Protein AF-A0A2A4ITJ9-F1 (afdb_monomer)

Sequence (180 aa):
TRSERLEHLHQMKSEAERQAVMEKIYEEVEKEFADQESQDSEGYSELTNKRPCLDSGSQIAKLMKTSKDPVEFRAGLTSSQSRLLEAHNCKKREDLLQNIQQKIRDKIEKTGVGGSRNVVTLLKIRVAGVQEKNGVEVAKGMMSIWKPADAVLDIIKEGAWIDVLNVVPTAIRYSEIQIS

Mean predicted aligned error: 10.67 Å

Secondary structure (DSSP, 8-state):
---HHHHHHHHHHHHHHHHHHHHHHHHHHHHHHHHHHHHTTT------SSPPP-SSHHHHHHHHHH-S-HHHHHHT--HHHHHHHHHHHHHHHHHHHHHHHHHHHHHHHHHTTTPPP----EEEEEEEEEEESSSEEEEEEEEEEES--HHHHHH--TT------S--EEEEETTEEEE-

Radius of gyration: 34.7 Å; Cα contacts (8 Å, |Δi|>4): 127; chains: 1; bounding box: 59×33×102 Å

pLDDT: mean 86.95, std 11.93, range [44.16, 96.06]

Foldseek 3Di:
DDDPVRVVVVVVVLVVVLVVLLVVLLVVLVVVVVVVVVVVLVDDDDDPPDDQDLPALVSLVVVLSVDPDSPVSLVPDDPVSVVRVVVVVVVVVVVVVVVSVVSSVVSCVVVVSPDDDDDWDKDKDKDWDWDDDVDTDIAIAIEIDIRDDPVNVVQDDPPDDDDDPPWDFDDQDPNHTYID

Nearest PDB structures (foldseek):
  1miu-assembly1_A  TM=4.895E-01  e=3.501E-05  Mus musculus

Structure (mmCIF, N/CA/C/O backbone):
data_AF-A0A2A4ITJ9-F1
#
_entry.id   AF-A0A2A4ITJ9-F1
#
loop_
_atom_site.group_PDB
_atom_site.id
_atom_site.type_symbol
_atom_site.label_atom_id
_atom_site.label_alt_id
_atom_site.label_comp_id
_atom_site.label_asym_id
_atom_site.label_entity_id
_atom_site.label_seq_id
_atom_site.pdbx_PDB_ins_code
_atom_site.Cartn_x
_atom_site.Cartn_y
_atom_site.Cartn_z
_atom_site.occupancy
_atom_site.B_iso_or_equiv
_atom_site.auth_seq_id
_atom_site.auth_comp_id
_atom_site.auth_asym_id
_atom_site.auth_atom_id
_atom_site.pdbx_PDB_model_num
ATOM 1 N N . THR A 1 1 ? -14.829 5.828 12.859 1.00 82.56 1 THR A N 1
ATOM 2 C CA . THR A 1 1 ? -14.701 4.356 12.954 1.00 82.56 1 THR A CA 1
ATOM 3 C C . THR A 1 1 ? -15.616 3.747 11.920 1.00 82.56 1 THR A C 1
ATOM 5 O O . THR A 1 1 ? -16.699 4.287 11.731 1.00 82.56 1 THR A O 1
ATOM 8 N N . ARG A 1 2 ? -15.186 2.700 11.214 1.00 92.12 2 ARG A N 1
ATOM 9 C CA . ARG A 1 2 ? -16.008 2.005 10.211 1.00 92.12 2 ARG A CA 1
ATOM 10 C C . ARG A 1 2 ? -16.337 0.607 10.725 1.00 92.12 2 ARG A C 1
ATOM 12 O O . ARG A 1 2 ? -15.547 0.053 11.484 1.00 92.12 2 ARG A O 1
ATOM 19 N N . SER A 1 3 ? -17.497 0.075 10.348 1.00 94.25 3 SER A N 1
ATOM 20 C CA . SER A 1 3 ? -17.780 -1.349 10.540 1.00 94.25 3 SER A CA 1
ATOM 21 C C . SER A 1 3 ? -16.909 -2.182 9.602 1.00 94.25 3 SER A C 1
ATOM 23 O O . SER A 1 3 ? -16.412 -1.663 8.604 1.00 94.25 3 SER A O 1
ATOM 25 N N . GLU A 1 4 ? -16.770 -3.473 9.890 1.00 91.38 4 GLU A N 1
ATOM 26 C CA . GLU A 1 4 ? -16.024 -4.416 9.051 1.00 91.38 4 GLU A CA 1
ATOM 27 C C . GLU A 1 4 ? -16.507 -4.393 7.596 1.00 91.38 4 GLU A C 1
ATOM 29 O O . GLU A 1 4 ? -15.726 -4.141 6.682 1.00 91.38 4 GLU A O 1
ATOM 34 N N . ARG A 1 5 ? -17.822 -4.537 7.380 1.00 94.81 5 ARG A N 1
ATOM 35 C CA . ARG A 1 5 ? -18.422 -4.487 6.038 1.00 94.81 5 ARG A CA 1
ATOM 36 C C . ARG A 1 5 ? -18.099 -3.185 5.306 1.00 94.81 5 ARG A C 1
ATOM 38 O O . ARG A 1 5 ? -17.809 -3.201 4.113 1.00 94.81 5 ARG A O 1
ATOM 45 N N . LEU A 1 6 ? -18.182 -2.052 6.003 1.00 95.06 6 LEU A N 1
ATOM 46 C CA . LEU A 1 6 ? -17.915 -0.751 5.399 1.00 95.06 6 LEU A CA 1
ATOM 47 C C . LEU A 1 6 ? -16.422 -0.579 5.096 1.00 95.06 6 LEU A C 1
ATOM 49 O O . LEU A 1 6 ? -16.072 -0.031 4.055 1.00 95.06 6 LEU A O 1
ATOM 53 N N . GLU A 1 7 ? -15.544 -1.063 5.972 1.00 94.44 7 GLU A N 1
ATOM 54 C CA . GLU A 1 7 ? -14.102 -1.056 5.740 1.00 94.44 7 GLU A CA 1
ATOM 55 C C . GLU A 1 7 ? -13.725 -1.935 4.543 1.00 94.44 7 GLU A C 1
ATOM 57 O O . GLU A 1 7 ? -12.947 -1.491 3.706 1.00 94.44 7 GLU A O 1
ATOM 62 N N . HIS A 1 8 ? -14.357 -3.099 4.379 1.00 93.81 8 HIS A N 1
ATOM 63 C CA . HIS A 1 8 ? -14.175 -3.950 3.202 1.00 93.81 8 HIS A CA 1
ATOM 64 C C . HIS A 1 8 ? -14.549 -3.234 1.896 1.00 93.81 8 HIS A C 1
ATOM 66 O O . HIS A 1 8 ? -13.791 -3.271 0.928 1.00 93.81 8 HIS A O 1
ATOM 72 N N . LEU A 1 9 ? -15.684 -2.526 1.869 1.00 95.31 9 LEU A N 1
ATOM 73 C CA . LEU A 1 9 ? -16.087 -1.730 0.703 1.00 95.31 9 LEU A CA 1
ATOM 74 C C . LEU A 1 9 ? -15.091 -0.603 0.405 1.00 95.31 9 LEU A C 1
ATOM 76 O O . LEU A 1 9 ? -14.754 -0.355 -0.752 1.00 95.31 9 LEU A O 1
ATOM 80 N N . HIS A 1 10 ? -14.597 0.071 1.445 1.00 93.38 10 HIS A N 1
ATOM 81 C CA . HIS A 1 10 ? -13.561 1.091 1.294 1.00 93.38 10 HIS A CA 1
ATOM 82 C C . HIS A 1 10 ? -12.238 0.508 0.802 1.00 93.38 10 HIS A C 1
ATOM 84 O O . HIS A 1 10 ? -11.566 1.159 0.005 1.00 93.38 10 HIS A O 1
ATOM 90 N N . GLN A 1 11 ? -11.878 -0.696 1.246 1.00 93.06 11 GLN A N 1
ATOM 91 C CA . GLN A 1 11 ? -10.682 -1.386 0.790 1.00 93.06 11 GLN A CA 1
ATOM 92 C C . GLN A 1 11 ? -10.772 -1.685 -0.703 1.00 93.06 11 GLN A C 1
ATOM 94 O O . GLN A 1 11 ? -9.899 -1.254 -1.448 1.00 93.06 11 GLN A O 1
ATOM 99 N N . MET A 1 12 ? -11.872 -2.295 -1.152 1.00 94.75 12 MET A N 1
ATOM 100 C CA . MET A 1 12 ? -12.094 -2.575 -2.573 1.00 94.75 12 MET A CA 1
ATOM 101 C C . MET A 1 12 ? -12.064 -1.302 -3.421 1.00 94.75 12 MET A C 1
ATOM 103 O O . MET A 1 12 ? -11.418 -1.261 -4.465 1.00 94.75 12 MET A O 1
ATOM 107 N N . LYS A 1 13 ? -12.734 -0.237 -2.961 1.00 94.00 13 LYS A N 1
ATOM 108 C CA . LYS A 1 13 ? -12.735 1.051 -3.660 1.00 94.00 13 LYS A CA 1
ATOM 109 C C . LYS A 1 13 ? -11.325 1.636 -3.756 1.00 94.00 13 LYS A C 1
ATOM 111 O O . LYS A 1 13 ? -10.917 2.056 -4.831 1.00 94.00 13 LYS A O 1
ATOM 116 N N . SER A 1 14 ? -10.581 1.642 -2.653 1.00 92.12 14 SER A N 1
ATOM 117 C CA . SER A 1 14 ? -9.220 2.177 -2.632 1.00 92.12 14 SER A CA 1
ATOM 118 C C . SER A 1 14 ? -8.265 1.361 -3.499 1.00 92.12 14 SER A C 1
ATOM 120 O O . SER A 1 14 ? -7.376 1.938 -4.116 1.00 92.12 14 SER A O 1
ATOM 122 N N . GLU A 1 15 ? -8.421 0.038 -3.545 1.00 92.31 15 GLU A N 1
ATOM 123 C CA . GLU A 1 15 ? -7.627 -0.831 -4.414 1.00 92.31 15 GLU A CA 1
ATOM 124 C C . GLU A 1 15 ? -7.943 -0.589 -5.889 1.00 92.31 15 GLU A C 1
ATOM 126 O O . GLU A 1 15 ? -7.014 -0.483 -6.687 1.00 92.31 15 GLU A O 1
ATOM 131 N N . ALA A 1 16 ? -9.222 -0.430 -6.238 1.00 94.25 16 ALA A N 1
ATOM 132 C CA . ALA A 1 16 ? -9.648 -0.100 -7.594 1.00 94.25 16 ALA A CA 1
ATOM 133 C C . ALA A 1 16 ? -9.121 1.272 -8.043 1.00 94.25 16 ALA A C 1
ATOM 135 O O . ALA A 1 16 ? -8.585 1.399 -9.139 1.00 94.25 16 ALA A O 1
ATOM 136 N N . GLU A 1 17 ? -9.206 2.291 -7.183 1.00 92.56 17 GLU A N 1
ATOM 137 C CA . GLU A 1 17 ? -8.643 3.620 -7.455 1.00 92.56 17 GLU A CA 1
ATOM 138 C C . GLU A 1 17 ? -7.120 3.555 -7.629 1.00 92.56 17 GLU A C 1
ATOM 140 O O . GLU A 1 17 ? -6.579 4.118 -8.580 1.00 92.56 17 GLU A O 1
ATOM 145 N N . ARG A 1 18 ? -6.420 2.816 -6.757 1.00 92.25 18 ARG A N 1
ATOM 146 C CA . ARG A 1 18 ? -4.969 2.605 -6.859 1.00 92.25 18 ARG A CA 1
ATOM 147 C C . ARG A 1 18 ? -4.594 1.927 -8.179 1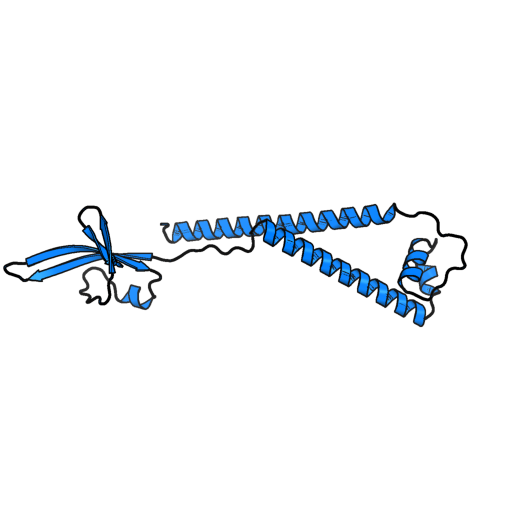.00 92.25 18 ARG A C 1
ATOM 149 O O . ARG A 1 18 ? -3.619 2.328 -8.810 1.00 92.25 18 ARG A O 1
ATOM 156 N N . GLN A 1 19 ? -5.363 0.921 -8.587 1.00 93.00 19 GLN A N 1
ATOM 157 C CA . GLN A 1 19 ? -5.156 0.193 -9.835 1.00 93.00 19 GLN A CA 1
ATOM 158 C C . GLN A 1 19 ? -5.389 1.090 -11.057 1.00 93.00 19 GLN A C 1
ATOM 160 O O . GLN A 1 19 ? -4.525 1.153 -11.925 1.00 93.00 19 GLN A O 1
ATOM 165 N N . ALA A 1 20 ? -6.480 1.858 -11.084 1.00 95.12 20 ALA A N 1
ATOM 166 C CA . ALA A 1 20 ? -6.783 2.775 -12.184 1.00 95.12 20 ALA A CA 1
ATOM 167 C C . ALA A 1 20 ? -5.703 3.856 -12.358 1.00 95.12 20 ALA A C 1
ATOM 169 O O . ALA A 1 20 ? -5.319 4.201 -13.474 1.00 95.12 20 ALA A O 1
ATOM 170 N N . VAL A 1 21 ? -5.171 4.387 -11.253 1.00 94.62 21 VAL A N 1
ATOM 171 C CA . VAL A 1 21 ? -4.066 5.351 -11.319 1.00 94.62 21 VAL A CA 1
ATOM 172 C C . VAL A 1 21 ? -2.780 4.687 -11.814 1.00 94.62 21 VAL A C 1
ATOM 174 O O . VAL A 1 21 ? -2.049 5.292 -12.594 1.00 94.62 21 VAL A O 1
ATOM 177 N N . MET A 1 22 ? -2.504 3.451 -11.394 1.00 94.19 22 MET A N 1
ATOM 178 C CA . MET A 1 22 ? -1.352 2.693 -11.880 1.00 94.19 22 MET A CA 1
ATOM 179 C C . MET A 1 22 ? -1.432 2.467 -13.396 1.00 94.19 22 MET A C 1
ATOM 181 O O . MET A 1 22 ? -0.461 2.735 -14.097 1.00 94.19 22 MET A O 1
ATOM 185 N N . GLU A 1 23 ? -2.584 2.031 -13.908 1.00 95.44 23 GLU A N 1
ATOM 186 C CA . GLU A 1 23 ? -2.828 1.849 -15.347 1.00 95.44 23 GLU A CA 1
ATOM 187 C C . GLU A 1 23 ? -2.588 3.146 -16.116 1.00 95.44 23 GLU A C 1
ATOM 189 O O . GLU A 1 23 ? -1.808 3.166 -17.065 1.00 95.44 23 GLU A O 1
ATOM 194 N N . LYS A 1 24 ? -3.134 4.259 -15.620 1.00 96.06 24 LYS A N 1
ATOM 195 C CA . LYS A 1 24 ? -2.911 5.576 -16.215 1.00 96.06 24 LYS A CA 1
ATOM 196 C C . LYS A 1 24 ? -1.427 5.964 -16.266 1.00 96.06 24 LYS A C 1
ATOM 198 O O . LYS A 1 24 ? -0.979 6.539 -17.252 1.00 96.06 24 LYS A O 1
ATOM 203 N N . ILE A 1 25 ? -0.646 5.654 -15.226 1.00 95.44 25 ILE A N 1
ATOM 204 C CA . ILE A 1 25 ? 0.805 5.908 -15.224 1.00 95.44 25 ILE A CA 1
ATOM 205 C C . ILE A 1 25 ? 1.490 5.120 -16.344 1.00 95.44 25 ILE A C 1
ATOM 207 O O . ILE A 1 25 ? 2.324 5.689 -17.050 1.00 95.44 25 ILE A O 1
ATOM 211 N N . TYR A 1 26 ? 1.143 3.842 -16.518 1.00 94.62 26 TYR A N 1
ATOM 212 C CA . TYR A 1 26 ? 1.694 3.020 -17.595 1.00 94.62 26 TYR A CA 1
ATOM 213 C C . TYR A 1 26 ? 1.321 3.568 -18.974 1.00 94.62 26 TYR A C 1
ATOM 215 O O . TYR A 1 26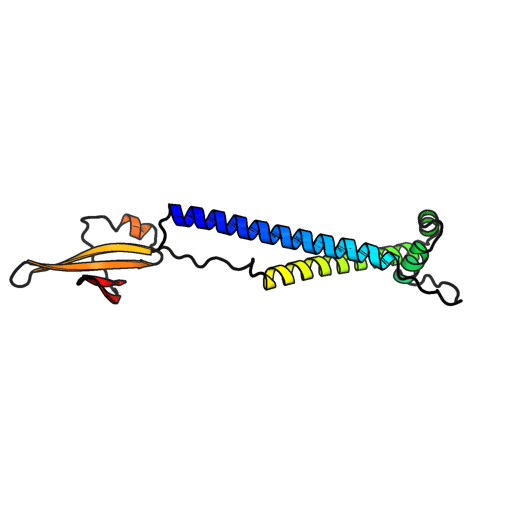 ? 2.219 3.767 -19.789 1.00 94.62 26 TYR A O 1
ATOM 223 N N . GLU A 1 27 ? 0.046 3.891 -19.203 1.00 95.00 27 GLU A N 1
ATOM 224 C CA . GLU A 1 27 ? -0.437 4.463 -20.469 1.00 95.00 27 GLU A CA 1
ATOM 225 C C . GLU A 1 27 ? 0.262 5.785 -20.811 1.00 95.00 27 GLU A C 1
ATOM 227 O O . GLU A 1 27 ? 0.689 6.006 -21.944 1.00 95.00 27 GLU A O 1
ATOM 232 N N . GLU A 1 28 ? 0.415 6.679 -19.830 1.00 93.69 28 GLU A N 1
ATOM 233 C CA . GLU A 1 28 ? 1.105 7.949 -20.047 1.00 93.69 28 GLU A CA 1
ATOM 234 C C . GLU A 1 28 ? 2.587 7.743 -20.381 1.00 93.69 28 GLU A C 1
ATOM 236 O O . GLU A 1 28 ? 3.119 8.438 -21.243 1.00 93.69 28 GLU A O 1
ATOM 241 N N . VAL A 1 29 ? 3.269 6.814 -19.700 1.00 93.38 29 VAL A N 1
ATOM 242 C CA . VAL A 1 29 ? 4.678 6.513 -19.990 1.00 93.38 29 VAL A CA 1
ATOM 243 C C . VAL A 1 29 ? 4.813 5.890 -21.378 1.00 93.38 29 VAL A C 1
ATOM 245 O O . VAL A 1 29 ? 5.669 6.327 -22.142 1.00 93.38 29 VAL A O 1
ATOM 248 N N . GLU A 1 30 ? 3.965 4.927 -21.734 1.00 90.50 30 GLU A N 1
ATOM 249 C CA . GLU A 1 30 ? 3.952 4.312 -23.064 1.00 90.50 30 GLU A CA 1
ATOM 250 C C . GLU A 1 30 ? 3.764 5.364 -24.165 1.00 90.50 30 GLU A C 1
ATOM 252 O O . GLU A 1 30 ? 4.549 5.411 -25.115 1.00 90.50 30 GLU A O 1
ATOM 257 N N . LYS A 1 31 ? 2.801 6.276 -23.989 1.00 90.62 31 LYS A N 1
ATOM 258 C CA . LYS A 1 31 ? 2.562 7.377 -24.926 1.00 90.62 31 LYS A CA 1
ATOM 259 C C . LYS A 1 31 ? 3.767 8.311 -25.057 1.00 90.62 31 LYS A C 1
ATOM 261 O O . LYS A 1 31 ? 4.164 8.634 -26.171 1.00 90.62 31 LYS A O 1
ATOM 266 N N . GLU A 1 32 ? 4.384 8.712 -23.943 1.00 87.81 32 GLU A N 1
ATOM 267 C CA . GLU A 1 32 ? 5.584 9.561 -23.968 1.00 87.81 32 GLU A CA 1
ATOM 268 C C . GLU A 1 32 ? 6.740 8.923 -24.753 1.00 87.81 32 GLU A C 1
ATOM 270 O O . GLU A 1 32 ? 7.506 9.636 -25.401 1.00 87.81 32 GLU A O 1
ATOM 275 N N . PHE A 1 33 ? 6.894 7.597 -24.689 1.00 84.38 33 PHE A N 1
ATOM 276 C CA . PHE A 1 33 ? 7.947 6.893 -25.422 1.00 84.38 33 PHE A CA 1
ATOM 277 C C . PHE A 1 33 ? 7.611 6.692 -26.902 1.00 84.38 33 PHE A C 1
ATOM 279 O O . PHE A 1 33 ? 8.503 6.854 -27.735 1.00 84.38 33 PHE A O 1
ATOM 286 N N . ALA A 1 34 ? 6.351 6.414 -27.242 1.00 81.69 34 ALA A N 1
ATOM 287 C CA . ALA A 1 34 ? 5.905 6.368 -28.634 1.00 81.69 34 ALA A CA 1
ATOM 288 C C . ALA A 1 34 ? 6.106 7.726 -29.337 1.00 81.69 34 ALA A C 1
ATOM 290 O O . ALA A 1 34 ? 6.619 7.786 -30.457 1.00 81.69 34 ALA A O 1
ATOM 291 N N . ASP A 1 35 ? 5.788 8.826 -28.646 1.00 74.31 35 ASP A N 1
ATOM 292 C CA . ASP A 1 35 ? 5.986 10.182 -29.163 1.00 74.31 35 ASP A CA 1
ATOM 293 C C . ASP A 1 35 ? 7.488 10.507 -29.335 1.00 74.31 35 ASP A C 1
ATOM 295 O O . ASP A 1 35 ? 7.879 11.104 -30.341 1.00 74.31 35 ASP A O 1
ATOM 299 N N . GLN A 1 36 ? 8.360 10.064 -28.417 1.00 69.50 36 GLN A N 1
ATOM 300 C CA . GLN A 1 36 ? 9.819 10.247 -28.526 1.00 69.50 36 GLN A CA 1
ATOM 301 C C . GLN A 1 36 ? 10.445 9.469 -29.694 1.00 69.50 36 GLN A C 1
ATOM 303 O O . GLN A 1 36 ? 11.295 10.012 -30.400 1.00 69.50 36 GLN A O 1
ATOM 308 N N . GLU A 1 37 ? 10.015 8.228 -29.942 1.00 63.56 37 GLU A N 1
ATOM 309 C CA . GLU A 1 37 ? 10.498 7.434 -31.082 1.00 63.56 37 GLU A CA 1
ATOM 310 C C . GLU A 1 37 ? 10.125 8.082 -32.430 1.00 63.56 37 GLU A C 1
ATOM 312 O O . GLU A 1 37 ? 10.908 8.043 -33.385 1.00 63.56 37 GLU A O 1
ATOM 317 N N . SER A 1 38 ? 8.970 8.757 -32.493 1.00 56.00 38 SER A N 1
ATOM 318 C CA . SER A 1 38 ? 8.542 9.491 -33.689 1.00 56.00 38 SER A CA 1
ATOM 319 C C . SER A 1 38 ? 9.419 10.718 -33.994 1.00 56.00 38 SER A C 1
ATOM 321 O O . SER A 1 38 ? 9.758 10.952 -35.152 1.00 56.00 38 SER A O 1
ATOM 323 N N . GLN A 1 39 ? 9.871 11.457 -32.971 1.00 53.56 39 GLN A N 1
ATOM 324 C CA . GLN A 1 39 ? 10.664 12.688 -33.134 1.00 53.56 39 GLN A CA 1
ATOM 325 C C . GLN A 1 39 ? 12.149 12.429 -33.423 1.00 53.56 39 GLN A C 1
ATOM 327 O O . GLN A 1 39 ? 12.770 13.164 -34.193 1.00 53.56 39 GLN A O 1
ATOM 332 N N . ASP A 1 40 ? 12.715 11.343 -32.887 1.00 53.47 40 ASP A N 1
ATOM 333 C CA . ASP A 1 40 ? 14.087 10.904 -33.195 1.00 53.47 40 ASP A CA 1
ATOM 334 C C . ASP A 1 40 ? 14.282 10.540 -34.684 1.00 53.47 40 ASP A C 1
ATOM 336 O O . ASP A 1 40 ? 15.415 10.374 -35.151 1.00 53.47 40 ASP A O 1
ATOM 340 N N . SER A 1 41 ? 13.187 10.429 -35.440 1.00 51.97 41 SER A N 1
ATOM 341 C CA . SER A 1 41 ? 13.184 10.181 -36.883 1.00 51.97 41 SER A CA 1
ATOM 342 C C . SER A 1 41 ? 13.359 11.455 -37.727 1.00 51.97 41 SER A C 1
ATOM 344 O O . SER A 1 41 ? 13.750 11.351 -38.888 1.00 51.97 41 SER A O 1
ATOM 346 N N . GLU A 1 42 ? 13.127 12.652 -37.167 1.00 44.16 42 GLU A N 1
ATOM 347 C CA . GLU A 1 42 ? 13.116 13.926 -37.917 1.00 44.16 42 GLU A CA 1
ATOM 348 C C . GLU A 1 42 ? 14.405 14.760 -37.770 1.00 44.16 42 GLU A C 1
ATOM 350 O O . GLU A 1 42 ? 14.660 15.683 -38.546 1.00 44.16 42 GLU A O 1
ATOM 355 N N . GLY A 1 43 ? 15.267 14.433 -36.805 1.00 45.91 43 GLY A N 1
ATOM 356 C CA . GLY A 1 43 ? 16.509 15.160 -36.537 1.00 45.91 43 GLY A CA 1
ATOM 357 C C . GLY A 1 43 ? 17.731 14.552 -37.222 1.00 45.91 43 GLY A C 1
ATOM 358 O O . GLY A 1 43 ? 18.535 13.893 -36.562 1.00 45.91 43 GLY A O 1
ATOM 359 N N . TYR A 1 44 ? 17.932 14.787 -38.522 1.00 46.97 44 TYR A N 1
ATOM 360 C CA . TYR A 1 44 ? 19.181 14.377 -39.178 1.00 46.97 44 TYR A CA 1
ATOM 361 C C . TYR A 1 44 ? 19.813 15.492 -40.014 1.00 46.97 44 TYR A C 1
ATOM 363 O O . TYR A 1 44 ? 19.489 15.690 -41.181 1.00 46.97 44 TYR A O 1
ATOM 371 N N . SER A 1 45 ? 20.754 16.208 -39.390 1.00 48.81 45 SER A N 1
ATOM 372 C CA . SER A 1 45 ? 21.623 17.185 -40.050 1.00 48.81 45 SER A CA 1
ATOM 373 C C . SER A 1 45 ? 22.953 16.546 -40.474 1.00 48.81 45 SER A C 1
ATOM 375 O O . SER A 1 45 ? 23.564 15.772 -39.732 1.00 48.81 45 SER A O 1
ATOM 377 N N . GLU A 1 46 ? 23.320 16.866 -41.714 1.00 48.81 46 GLU A N 1
ATOM 378 C CA . GLU A 1 46 ? 24.483 16.522 -42.538 1.00 48.81 46 GLU A CA 1
ATOM 379 C C . GLU A 1 46 ? 25.658 15.782 -41.871 1.00 48.81 46 GLU A C 1
ATOM 381 O O . GLU A 1 46 ? 26.404 16.297 -41.034 1.00 48.81 46 GLU A O 1
ATOM 386 N N . LEU A 1 47 ? 25.910 14.562 -42.360 1.00 51.62 47 LEU A N 1
ATOM 387 C CA . LEU A 1 47 ? 27.195 13.892 -42.192 1.00 51.62 47 LEU A CA 1
ATOM 388 C C . LEU A 1 47 ? 28.256 14.615 -43.035 1.00 51.62 47 LEU A C 1
ATOM 390 O O . LEU A 1 47 ? 28.224 14.602 -44.262 1.00 51.62 47 LEU A O 1
ATOM 394 N N . THR A 1 48 ? 29.217 15.220 -42.345 1.00 53.88 48 THR A N 1
ATOM 395 C CA . THR A 1 48 ? 30.432 15.805 -42.917 1.00 53.88 48 THR A CA 1
ATOM 396 C C . THR A 1 48 ? 31.256 14.770 -43.700 1.00 53.88 48 THR A C 1
ATOM 398 O O . THR A 1 48 ? 31.372 13.613 -43.299 1.00 53.88 48 THR A O 1
ATOM 401 N N . ASN A 1 49 ? 31.851 15.222 -44.811 1.00 49.50 49 ASN A N 1
ATOM 402 C CA . ASN A 1 49 ? 32.604 14.496 -45.852 1.00 49.50 49 ASN A CA 1
ATOM 403 C C . ASN A 1 49 ? 33.846 13.683 -45.390 1.00 49.50 49 ASN A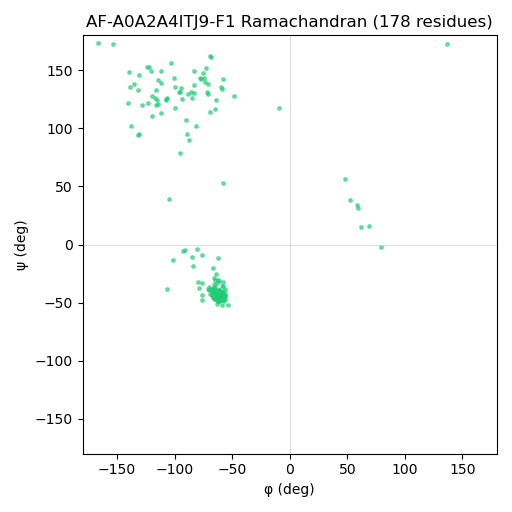 C 1
ATOM 405 O O . ASN A 1 49 ? 34.941 13.850 -45.930 1.00 49.50 49 ASN A O 1
ATOM 409 N N . LYS A 1 50 ? 33.729 12.786 -44.406 1.00 56.41 50 LYS A N 1
ATOM 410 C CA . LYS A 1 50 ? 34.795 11.844 -44.018 1.00 56.41 50 LYS A CA 1
ATOM 411 C C . LYS A 1 50 ? 34.367 10.405 -44.305 1.00 56.41 50 LYS A C 1
ATOM 413 O O . LYS A 1 50 ? 33.207 10.053 -44.114 1.00 56.41 50 LYS A O 1
ATOM 418 N N . ARG A 1 51 ? 35.314 9.571 -44.765 1.00 57.91 51 ARG A N 1
ATOM 419 C CA . ARG A 1 51 ? 35.101 8.129 -44.994 1.00 57.91 51 ARG A CA 1
ATOM 420 C C . ARG A 1 51 ? 34.427 7.503 -43.760 1.00 57.91 51 ARG A C 1
ATOM 422 O O . ARG A 1 51 ? 34.950 7.688 -42.659 1.00 57.91 51 ARG A O 1
ATOM 429 N N . PRO A 1 52 ? 33.308 6.776 -43.917 1.00 62.28 52 PRO A N 1
ATOM 430 C CA . PRO A 1 52 ? 32.640 6.137 -42.793 1.00 62.28 52 PRO A CA 1
ATOM 431 C C . PRO A 1 52 ? 33.541 5.054 -42.185 1.00 62.28 52 PRO A C 1
ATOM 433 O O . PRO A 1 52 ? 33.891 4.080 -42.845 1.00 62.28 52 PRO A O 1
ATOM 436 N N . CYS A 1 53 ? 33.928 5.248 -40.924 1.00 66.19 53 CYS A N 1
ATOM 437 C CA . CYS A 1 53 ? 34.633 4.257 -40.113 1.00 66.19 53 CYS A CA 1
ATOM 438 C C . CYS A 1 53 ? 33.591 3.375 -39.411 1.00 66.19 53 CYS A C 1
ATOM 440 O O . CYS A 1 53 ? 32.667 3.907 -38.793 1.00 66.19 53 CYS A O 1
ATOM 442 N N . LEU A 1 54 ? 33.720 2.050 -39.512 1.00 80.75 54 LEU A N 1
ATOM 443 C CA . LEU A 1 54 ? 32.785 1.064 -38.940 1.00 80.75 54 LEU A CA 1
ATOM 444 C C . LEU A 1 54 ? 33.371 0.400 -37.684 1.00 80.75 54 LEU A C 1
ATOM 446 O O . LEU A 1 54 ? 33.213 -0.801 -37.471 1.00 80.75 54 LEU A O 1
ATOM 450 N N . ASP A 1 55 ? 34.059 1.186 -36.859 1.00 84.19 55 ASP A N 1
ATOM 451 C CA . ASP A 1 55 ? 34.822 0.675 -35.713 1.00 84.19 55 ASP A CA 1
ATOM 452 C C . ASP A 1 55 ? 33.991 0.630 -34.423 1.00 84.19 55 ASP A C 1
ATOM 454 O O . ASP A 1 55 ? 34.441 0.127 -33.395 1.00 84.19 55 ASP A O 1
ATOM 458 N N . SER A 1 56 ? 32.754 1.138 -34.459 1.00 88.88 56 SER A N 1
ATOM 459 C CA . SER A 1 56 ? 31.834 1.131 -33.321 1.00 88.88 56 SER A CA 1
ATOM 460 C C . SER A 1 56 ? 30.397 0.803 -33.728 1.00 88.88 56 SER A C 1
ATOM 462 O O . SER A 1 56 ? 29.928 1.166 -34.808 1.00 88.88 56 SER A O 1
ATOM 464 N N . GLY A 1 57 ? 29.657 0.153 -32.824 1.00 87.25 57 GLY A N 1
ATOM 465 C CA . GLY A 1 57 ? 28.259 -0.219 -33.059 1.00 87.25 57 GLY A CA 1
ATOM 466 C C . GLY A 1 57 ? 27.325 0.974 -33.281 1.00 87.25 57 GLY A C 1
ATOM 467 O O . GLY A 1 57 ? 26.378 0.867 -34.054 1.00 87.25 57 GLY A O 1
ATOM 468 N N . SER A 1 58 ? 27.614 2.131 -32.673 1.00 86.25 58 SER A N 1
ATOM 469 C CA . SER A 1 58 ? 26.829 3.359 -32.856 1.00 86.25 58 SER A CA 1
ATOM 470 C C . SER A 1 58 ? 26.992 3.954 -34.256 1.00 86.25 58 SER A C 1
ATOM 472 O O . SER A 1 58 ? 26.010 4.398 -34.850 1.00 86.25 58 SER A O 1
ATOM 474 N N . GLN A 1 59 ? 28.205 3.923 -34.818 1.00 86.94 59 GLN A N 1
ATOM 475 C CA . GLN A 1 59 ? 28.468 4.342 -36.199 1.00 86.94 59 GLN A CA 1
ATOM 476 C C . GLN A 1 59 ? 27.791 3.403 -37.199 1.00 86.94 59 GLN A C 1
ATOM 478 O O . GLN A 1 59 ? 27.124 3.875 -38.120 1.00 86.94 59 GLN A O 1
ATOM 483 N N . ILE A 1 60 ? 27.907 2.087 -36.982 1.00 89.00 60 ILE A N 1
ATOM 484 C CA . ILE A 1 60 ? 27.252 1.073 -37.820 1.00 89.00 60 ILE A CA 1
ATOM 485 C C . ILE A 1 60 ? 25.728 1.262 -37.782 1.00 89.00 60 ILE A C 1
ATOM 487 O O . ILE A 1 60 ? 25.095 1.310 -38.832 1.00 89.00 60 ILE A O 1
ATOM 491 N N . ALA A 1 61 ? 25.135 1.449 -36.597 1.00 87.25 61 ALA A N 1
ATOM 492 C CA . ALA A 1 61 ? 23.700 1.690 -36.444 1.00 87.25 61 ALA A CA 1
ATOM 493 C C . ALA A 1 61 ? 23.243 2.977 -37.151 1.00 87.25 61 ALA A C 1
ATOM 495 O O . ALA A 1 61 ? 22.196 2.990 -37.797 1.00 87.25 61 ALA A O 1
ATOM 496 N N . LYS A 1 62 ? 24.036 4.051 -37.054 1.00 85.25 62 LYS A N 1
ATOM 497 C CA . LYS A 1 62 ? 23.758 5.337 -37.704 1.00 85.25 62 LYS A CA 1
ATOM 498 C C . LYS A 1 62 ? 23.764 5.209 -39.231 1.00 85.25 62 LYS A C 1
ATOM 500 O O . LYS A 1 62 ? 22.833 5.675 -39.877 1.00 85.25 62 LYS A O 1
ATOM 505 N N . LEU A 1 63 ? 24.760 4.524 -39.794 1.00 85.56 63 LEU A N 1
ATOM 506 C CA . LEU A 1 63 ? 24.854 4.292 -41.239 1.00 85.56 63 LEU A CA 1
ATOM 507 C C . LEU A 1 63 ? 23.763 3.347 -41.751 1.00 85.56 63 LEU A C 1
ATOM 509 O O . LEU A 1 63 ? 23.178 3.615 -42.798 1.00 85.56 63 LEU A O 1
ATOM 513 N N . MET A 1 64 ? 23.436 2.303 -40.984 1.00 86.88 64 MET A N 1
ATOM 514 C CA . MET A 1 64 ? 22.354 1.369 -41.302 1.00 86.88 64 MET A CA 1
ATOM 515 C C . MET A 1 64 ? 21.000 2.086 -41.395 1.00 86.88 64 MET A C 1
ATOM 517 O O . MET A 1 64 ? 20.264 1.851 -42.349 1.00 86.88 64 MET A O 1
ATOM 521 N N . LYS A 1 65 ? 20.697 3.018 -40.475 1.00 84.38 65 LYS A N 1
ATOM 522 C CA . LYS A 1 65 ? 19.471 3.842 -40.529 1.00 84.38 65 LYS A CA 1
ATOM 523 C C . LYS A 1 65 ? 19.382 4.726 -41.780 1.00 84.38 65 LYS A C 1
ATOM 525 O O . LYS A 1 65 ? 18.286 4.996 -42.248 1.00 84.38 65 LYS A O 1
ATOM 530 N N . THR A 1 66 ? 20.519 5.174 -42.312 1.00 80.31 66 THR A N 1
ATOM 531 C CA . THR A 1 66 ? 20.586 6.025 -43.516 1.00 80.31 66 THR A CA 1
ATOM 532 C C . THR A 1 66 ? 20.761 5.246 -44.821 1.00 80.31 66 THR A C 1
ATOM 534 O O . THR A 1 66 ? 20.788 5.839 -45.899 1.00 80.31 66 THR A O 1
ATOM 537 N N . SER A 1 67 ? 20.950 3.930 -44.741 1.00 82.88 67 SER A N 1
ATOM 538 C CA . SER A 1 67 ? 21.186 3.099 -45.917 1.00 82.88 67 SER A CA 1
ATOM 539 C C . SER A 1 67 ? 19.890 2.888 -46.703 1.00 82.88 67 SER A C 1
ATOM 541 O O . SER A 1 67 ? 18.815 2.756 -46.123 1.00 82.88 67 SER A O 1
ATOM 543 N N . LYS A 1 68 ? 19.994 2.862 -48.038 1.00 85.06 68 LYS A N 1
ATOM 544 C CA . LYS A 1 68 ? 18.844 2.612 -48.926 1.00 85.06 68 LYS A CA 1
ATOM 545 C C . LYS A 1 68 ? 18.274 1.203 -48.756 1.00 85.06 68 LYS A C 1
ATOM 547 O O . LYS A 1 68 ? 17.076 1.021 -48.930 1.00 85.06 68 LYS A O 1
ATOM 552 N N . ASP A 1 69 ? 19.132 0.248 -48.403 1.00 88.50 69 ASP A N 1
ATOM 553 C CA . ASP A 1 69 ? 18.756 -1.115 -48.043 1.00 88.50 69 ASP A CA 1
ATOM 554 C C . ASP A 1 69 ? 19.466 -1.526 -46.735 1.00 88.50 69 ASP A C 1
ATOM 556 O O . ASP A 1 69 ? 20.616 -1.981 -46.752 1.00 88.50 69 ASP A O 1
ATOM 560 N N . PRO A 1 70 ? 18.799 -1.356 -45.579 1.00 87.50 70 PRO A N 1
ATOM 561 C CA . PRO A 1 70 ? 19.334 -1.760 -44.279 1.00 87.50 70 PRO A CA 1
ATOM 562 C C . PRO A 1 70 ? 19.553 -3.267 -44.138 1.00 87.50 70 PRO A C 1
ATOM 564 O O . PRO A 1 70 ? 20.383 -3.690 -43.329 1.00 87.50 70 PRO A O 1
ATOM 567 N N . VAL A 1 71 ? 18.809 -4.082 -44.891 1.00 88.62 71 VAL A N 1
ATOM 568 C CA . VAL A 1 71 ? 18.885 -5.545 -44.823 1.00 88.62 71 VAL A CA 1
ATOM 569 C C . VAL A 1 71 ? 20.137 -6.020 -45.549 1.00 88.62 71 VAL A C 1
ATOM 571 O O . VAL A 1 71 ? 20.923 -6.775 -44.974 1.00 88.62 71 VAL A O 1
ATOM 574 N N . GLU A 1 72 ? 20.372 -5.513 -46.759 1.00 89.75 72 GLU A N 1
ATOM 575 C CA . GLU A 1 72 ? 21.599 -5.769 -47.517 1.00 89.75 72 GLU A CA 1
ATOM 576 C C . GLU A 1 72 ? 22.828 -5.199 -46.792 1.00 89.75 72 GLU A C 1
ATOM 578 O O . GLU A 1 72 ? 23.831 -5.898 -46.624 1.00 89.75 72 GLU A O 1
ATOM 583 N N . PHE A 1 73 ? 22.732 -3.974 -46.256 1.00 88.81 73 PHE A N 1
ATOM 584 C CA . PHE A 1 73 ? 23.803 -3.365 -45.461 1.00 88.81 73 PHE A CA 1
ATOM 585 C C . PHE A 1 73 ? 24.197 -4.247 -44.271 1.00 88.81 73 PHE A C 1
ATOM 587 O O . PHE A 1 73 ? 25.383 -4.456 -44.016 1.00 88.81 73 PHE A O 1
ATOM 594 N N . ARG A 1 74 ? 23.209 -4.795 -43.552 1.00 89.56 74 ARG A N 1
ATOM 595 C CA . ARG A 1 74 ? 23.443 -5.695 -42.417 1.00 89.56 74 ARG A CA 1
ATOM 596 C C . ARG A 1 74 ? 24.062 -7.022 -42.854 1.00 89.56 74 ARG A C 1
ATOM 598 O O . ARG A 1 74 ? 24.932 -7.524 -42.147 1.00 89.56 74 ARG A O 1
ATOM 605 N N . ALA A 1 75 ? 23.637 -7.577 -43.989 1.00 90.75 75 ALA A N 1
ATOM 606 C CA . ALA A 1 75 ? 24.192 -8.814 -44.538 1.00 90.75 75 ALA A CA 1
ATOM 607 C C . ALA A 1 75 ? 25.662 -8.663 -44.975 1.00 90.75 75 ALA A C 1
ATOM 609 O O . ALA A 1 75 ? 26.421 -9.627 -44.912 1.00 90.75 75 ALA A O 1
ATOM 610 N N . GLY A 1 76 ? 26.076 -7.453 -45.368 1.00 88.06 76 GLY A N 1
ATOM 611 C CA . GLY A 1 76 ? 27.457 -7.128 -45.735 1.00 88.06 76 GLY A CA 1
ATOM 612 C C . GLY A 1 76 ? 28.412 -6.873 -44.560 1.00 88.06 76 GLY A C 1
ATOM 613 O O . GLY A 1 76 ? 29.603 -6.654 -44.789 1.00 88.06 76 GLY A O 1
ATOM 614 N N . LEU A 1 77 ? 27.933 -6.877 -43.309 1.00 90.56 77 LEU A N 1
ATOM 615 C CA . LEU A 1 77 ? 28.782 -6.651 -42.136 1.00 90.56 77 LEU A CA 1
ATOM 616 C C . LEU A 1 77 ? 29.662 -7.867 -41.837 1.00 90.56 77 LEU A C 1
ATOM 618 O O . LEU A 1 77 ? 29.218 -9.013 -41.845 1.00 90.56 77 LEU A O 1
ATOM 622 N N . THR A 1 78 ? 30.912 -7.612 -41.456 1.00 92.88 78 THR A N 1
ATOM 623 C CA . THR A 1 78 ? 31.787 -8.670 -40.929 1.00 92.88 78 THR A CA 1
ATOM 624 C C . THR A 1 78 ? 31.293 -9.165 -39.561 1.00 92.88 78 THR A C 1
ATOM 626 O O . THR A 1 78 ? 30.545 -8.474 -38.860 1.00 92.88 78 THR A O 1
ATOM 629 N N . SER A 1 79 ? 31.734 -10.347 -39.120 1.00 92.31 79 SER A N 1
ATOM 630 C CA . SER A 1 79 ? 31.322 -10.916 -37.824 1.00 92.31 79 SER A CA 1
ATOM 631 C C . SER A 1 79 ? 31.676 -10.017 -36.631 1.00 92.31 79 SER A C 1
ATOM 633 O O . SER A 1 79 ? 30.905 -9.912 -35.677 1.00 92.31 79 SER A O 1
ATOM 635 N N . SER A 1 80 ? 32.821 -9.327 -36.681 1.00 91.94 80 SER A N 1
ATOM 636 C CA . SER A 1 80 ? 33.231 -8.382 -35.635 1.00 91.94 80 SER A CA 1
ATOM 637 C C . SER A 1 80 ? 32.327 -7.146 -35.597 1.00 91.94 80 SER A C 1
ATOM 639 O O . SER A 1 80 ? 31.896 -6.743 -34.517 1.00 91.94 80 SER A O 1
ATOM 641 N N . GLN A 1 81 ? 31.978 -6.588 -36.758 1.00 91.56 81 GLN A N 1
ATOM 642 C CA . GLN A 1 81 ? 31.056 -5.453 -36.890 1.00 91.56 81 GLN A CA 1
ATOM 643 C C . GLN A 1 81 ? 29.629 -5.817 -36.470 1.00 91.56 81 GLN A C 1
ATOM 645 O O . GLN A 1 81 ? 28.977 -5.042 -35.771 1.00 91.56 81 GLN A O 1
ATOM 650 N N . SER A 1 82 ? 29.169 -7.020 -36.817 1.00 92.75 82 SER A N 1
ATOM 651 C CA . SER A 1 82 ? 27.873 -7.547 -36.379 1.00 92.75 82 SER A CA 1
ATOM 652 C C . SER A 1 82 ? 27.786 -7.624 -34.853 1.00 92.75 82 SER A C 1
ATOM 654 O O . SER A 1 82 ? 26.811 -7.152 -34.272 1.00 92.75 82 SER A O 1
ATOM 656 N N . ARG A 1 83 ? 28.845 -8.111 -34.188 1.00 94.56 83 ARG A N 1
ATOM 657 C CA . ARG A 1 83 ? 28.924 -8.150 -32.719 1.00 94.56 83 ARG A CA 1
ATOM 658 C C . ARG A 1 83 ? 28.933 -6.752 -32.093 1.00 94.56 83 ARG A C 1
ATOM 660 O O . ARG A 1 83 ? 28.302 -6.541 -31.062 1.00 94.56 83 ARG A O 1
ATOM 667 N N . LEU A 1 84 ? 29.633 -5.790 -32.703 1.00 93.38 84 LEU A N 1
ATOM 668 C CA . LEU A 1 84 ? 29.638 -4.396 -32.241 1.00 93.38 84 LEU A CA 1
ATOM 669 C C . LEU A 1 84 ? 28.244 -3.760 -32.338 1.00 93.38 84 LEU A C 1
ATOM 671 O O . LEU A 1 84 ? 27.812 -3.086 -31.402 1.00 93.38 84 LEU A O 1
ATOM 675 N N . LEU A 1 85 ? 27.537 -3.986 -33.449 1.00 91.75 85 LEU A N 1
ATOM 676 C CA . LEU A 1 85 ? 26.169 -3.508 -33.658 1.00 91.75 85 LEU A CA 1
ATOM 677 C C . LEU A 1 85 ? 25.189 -4.145 -32.664 1.00 91.75 85 LEU A C 1
ATOM 679 O O . LEU A 1 85 ? 24.365 -3.445 -32.079 1.00 91.75 85 LEU A O 1
ATOM 683 N N . GLU A 1 86 ? 25.292 -5.455 -32.446 1.00 93.31 86 GLU A N 1
ATOM 684 C CA . GLU A 1 86 ? 24.458 -6.173 -31.483 1.00 93.31 86 GLU A CA 1
ATOM 685 C C . GLU A 1 86 ? 24.677 -5.662 -30.056 1.00 93.31 86 GLU A C 1
ATOM 687 O O . GLU A 1 86 ? 23.709 -5.305 -29.388 1.00 93.31 86 GLU A O 1
ATOM 692 N N . ALA A 1 87 ? 25.932 -5.519 -29.620 1.00 93.50 87 ALA A N 1
ATOM 693 C CA . ALA A 1 87 ? 26.261 -4.971 -28.305 1.00 93.50 87 ALA A CA 1
ATOM 694 C C . ALA A 1 87 ? 25.697 -3.552 -28.114 1.00 93.50 87 ALA A C 1
ATOM 696 O O . ALA A 1 87 ? 25.123 -3.244 -27.069 1.00 93.50 87 ALA A O 1
ATOM 697 N N . HIS A 1 88 ? 25.801 -2.697 -29.137 1.00 92.38 88 HIS A N 1
ATOM 698 C CA . HIS A 1 88 ? 25.203 -1.363 -29.113 1.00 92.38 88 HIS A CA 1
ATOM 699 C C . HIS A 1 88 ? 23.672 -1.414 -29.000 1.00 92.38 88 HIS A C 1
ATOM 701 O O . HIS A 1 88 ? 23.096 -0.678 -28.202 1.00 92.38 88 HIS A O 1
ATOM 707 N N . ASN A 1 89 ? 23.006 -2.286 -29.762 1.00 90.38 89 ASN A N 1
ATOM 708 C CA . ASN A 1 89 ? 21.548 -2.415 -29.730 1.00 90.38 89 ASN A CA 1
ATOM 709 C C . ASN A 1 89 ? 21.047 -2.993 -28.401 1.00 90.38 89 ASN A C 1
ATOM 711 O O . ASN A 1 89 ? 20.025 -2.544 -27.889 1.00 90.38 89 ASN A O 1
ATOM 715 N N . CYS A 1 90 ? 21.769 -3.956 -27.826 1.00 92.94 90 CYS A N 1
ATOM 716 C CA . CYS A 1 90 ? 21.476 -4.489 -26.499 1.00 92.94 90 CYS A CA 1
ATOM 717 C C . CYS A 1 90 ? 21.600 -3.402 -25.433 1.00 92.94 90 CYS A C 1
ATOM 719 O O . CYS A 1 90 ? 20.650 -3.205 -24.681 1.00 92.94 90 CYS A O 1
ATOM 721 N N . LYS A 1 91 ? 22.697 -2.635 -25.441 1.00 93.06 91 LYS A N 1
ATOM 722 C CA . LYS A 1 91 ? 22.883 -1.509 -24.520 1.00 93.06 91 LYS A CA 1
ATOM 723 C C . LYS A 1 91 ? 21.779 -0.457 -24.667 1.00 93.06 91 LYS A C 1
ATOM 725 O O . LYS A 1 91 ? 21.159 -0.083 -23.686 1.00 93.06 91 LYS A O 1
ATOM 730 N N . LYS A 1 92 ? 21.460 -0.045 -25.898 1.00 89.75 92 LYS A N 1
ATOM 731 C CA . LYS A 1 92 ? 20.359 0.894 -26.181 1.00 89.75 92 LYS A CA 1
ATOM 732 C C . LYS A 1 92 ? 19.009 0.399 -25.657 1.00 89.75 92 LYS A C 1
ATOM 734 O O . LYS A 1 92 ? 18.233 1.196 -25.140 1.00 89.75 92 LYS A O 1
ATOM 739 N N . ARG A 1 93 ? 18.716 -0.898 -25.807 1.00 89.88 93 ARG A N 1
ATOM 740 C CA . ARG A 1 93 ? 17.484 -1.506 -25.287 1.00 89.88 93 ARG A CA 1
ATOM 741 C C . ARG A 1 93 ? 17.466 -1.507 -23.762 1.00 89.88 93 ARG A C 1
ATOM 743 O O . ARG A 1 93 ? 16.431 -1.219 -23.176 1.00 89.88 93 ARG A O 1
ATOM 750 N N . GLU A 1 94 ? 18.589 -1.832 -23.132 1.00 93.56 94 GLU A N 1
ATOM 751 C CA . GLU A 1 94 ? 18.717 -1.809 -21.677 1.00 93.56 94 GLU A CA 1
ATOM 752 C C . GLU A 1 94 ? 18.534 -0.392 -21.124 1.00 93.56 94 GLU A C 1
ATOM 754 O O . GLU A 1 94 ? 17.702 -0.197 -20.242 1.00 93.56 94 GLU A O 1
ATOM 759 N N . ASP A 1 95 ? 19.212 0.599 -21.710 1.00 91.88 95 ASP A N 1
ATOM 760 C CA . ASP A 1 95 ? 19.067 2.013 -21.3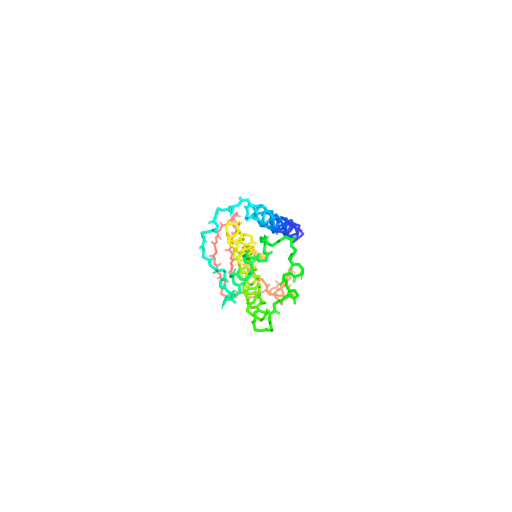54 1.00 91.88 95 ASP A CA 1
ATOM 761 C C . ASP A 1 95 ? 17.596 2.461 -21.485 1.00 91.88 95 ASP A C 1
ATOM 763 O O . ASP A 1 95 ? 17.054 3.124 -20.601 1.00 91.88 95 ASP A O 1
ATOM 767 N N . LEU A 1 96 ? 16.911 2.053 -22.562 1.00 88.94 96 LEU A N 1
ATOM 768 C CA . LEU A 1 96 ? 15.489 2.338 -22.770 1.00 88.94 96 LEU A CA 1
ATOM 769 C C . LEU A 1 96 ? 14.611 1.721 -21.671 1.00 88.94 96 LEU A C 1
ATOM 771 O O . LEU A 1 96 ? 13.777 2.416 -21.093 1.00 88.94 96 LEU A O 1
ATOM 775 N N . LEU A 1 97 ? 14.806 0.439 -21.353 1.00 90.56 97 LEU A N 1
ATOM 776 C CA . LEU A 1 97 ? 14.049 -0.243 -20.300 1.00 90.56 97 LEU A CA 1
ATOM 777 C C . LEU A 1 97 ? 14.291 0.394 -18.928 1.00 90.56 97 LEU A C 1
ATOM 779 O O . LEU A 1 97 ? 13.340 0.590 -18.171 1.00 90.56 97 LEU A O 1
ATOM 783 N N . GLN A 1 98 ? 15.536 0.759 -18.617 1.00 94.31 98 GLN A N 1
ATOM 784 C CA . GLN A 1 98 ? 15.870 1.460 -17.378 1.00 94.31 98 GLN A CA 1
ATOM 785 C C . GLN A 1 98 ? 15.180 2.825 -17.305 1.00 94.31 98 GLN A C 1
ATOM 787 O O . GLN A 1 98 ? 14.598 3.153 -16.270 1.00 94.31 98 GLN A O 1
ATOM 792 N N . ASN A 1 99 ? 15.168 3.584 -18.403 1.00 92.88 99 ASN A N 1
ATOM 793 C CA . ASN A 1 99 ? 14.483 4.873 -18.478 1.00 92.88 99 ASN A CA 1
ATOM 794 C C . ASN A 1 99 ? 12.966 4.734 -18.286 1.00 92.88 99 ASN A C 1
ATOM 796 O O . ASN A 1 99 ? 12.378 5.503 -17.527 1.00 92.88 99 ASN A O 1
ATOM 800 N N . ILE A 1 100 ? 12.335 3.739 -18.922 1.00 92.50 100 ILE A N 1
ATOM 801 C CA . ILE A 1 100 ? 10.905 3.437 -18.742 1.00 92.50 100 ILE A CA 1
ATOM 802 C C . ILE A 1 100 ? 10.613 3.132 -17.271 1.00 92.50 100 ILE A C 1
ATOM 804 O O . ILE A 1 100 ? 9.743 3.756 -16.661 1.00 92.50 100 ILE A O 1
ATOM 808 N N . GLN A 1 101 ? 11.374 2.212 -16.676 1.00 93.50 101 GLN A N 1
ATOM 809 C CA . GLN A 1 101 ? 11.190 1.834 -15.277 1.00 93.50 101 GLN A CA 1
ATOM 810 C C . GLN A 1 101 ? 11.414 3.009 -14.321 1.00 93.50 101 GLN A C 1
ATOM 812 O O . GLN A 1 101 ? 10.677 3.145 -13.346 1.00 93.50 101 GLN A O 1
ATOM 817 N N . GLN A 1 102 ? 12.408 3.859 -14.588 1.00 95.19 102 GLN A N 1
ATOM 818 C CA . GLN A 1 102 ? 12.664 5.042 -13.773 1.00 95.19 102 GLN A CA 1
ATOM 819 C C . GLN A 1 102 ? 11.500 6.029 -13.852 1.00 95.19 102 GLN A C 1
ATOM 821 O O . GLN A 1 102 ? 11.003 6.444 -12.811 1.00 95.19 102 GLN A O 1
ATOM 826 N N . LYS A 1 103 ? 10.995 6.334 -15.055 1.00 94.69 103 LYS A N 1
ATOM 827 C CA . LYS A 1 103 ? 9.831 7.218 -15.214 1.00 94.69 103 LYS A CA 1
ATOM 828 C C . LYS A 1 103 ? 8.595 6.688 -14.488 1.00 94.69 103 LYS A C 1
ATOM 830 O O . LYS A 1 103 ? 7.882 7.468 -13.859 1.00 94.69 103 LYS A O 1
ATOM 835 N N . ILE A 1 104 ? 8.344 5.378 -14.553 1.00 94.81 104 ILE A N 1
ATOM 836 C CA . ILE A 1 104 ? 7.234 4.750 -13.824 1.00 94.81 104 ILE A CA 1
ATOM 837 C C . ILE A 1 104 ? 7.416 4.944 -12.317 1.00 94.81 104 ILE A C 1
ATOM 839 O O . ILE A 1 104 ? 6.485 5.400 -11.655 1.00 94.81 104 ILE A O 1
ATOM 843 N N . ARG A 1 105 ? 8.608 4.656 -11.773 1.00 93.88 105 ARG A N 1
ATOM 844 C CA . ARG A 1 105 ? 8.904 4.868 -10.346 1.00 93.88 105 ARG A CA 1
ATOM 845 C C . ARG A 1 105 ? 8.689 6.322 -9.932 1.00 93.88 105 ARG A C 1
ATOM 847 O O . ARG A 1 105 ? 7.961 6.567 -8.975 1.00 93.88 105 ARG A O 1
ATOM 854 N N . ASP A 1 106 ? 9.226 7.271 -10.695 1.00 94.31 106 ASP A N 1
ATOM 855 C CA . ASP A 1 106 ? 9.087 8.702 -10.411 1.00 94.31 106 ASP A CA 1
ATOM 856 C C . ASP A 1 106 ? 7.615 9.139 -10.397 1.00 94.31 106 ASP A C 1
ATOM 858 O O . ASP A 1 106 ? 7.203 9.940 -9.555 1.00 94.31 106 ASP A O 1
ATOM 862 N N . LYS A 1 107 ? 6.798 8.626 -11.328 1.00 93.81 107 LYS A N 1
ATOM 863 C CA . LYS A 1 107 ? 5.356 8.908 -11.360 1.00 93.81 107 LYS A CA 1
ATOM 864 C C . LYS A 1 107 ? 4.627 8.260 -10.182 1.00 93.81 107 LYS A C 1
ATOM 866 O O . LYS A 1 107 ? 3.822 8.933 -9.547 1.00 93.81 107 LYS A O 1
ATOM 871 N N . ILE A 1 108 ? 4.941 7.010 -9.835 1.00 93.19 108 ILE A N 1
ATOM 872 C CA . ILE A 1 108 ? 4.365 6.330 -8.661 1.00 93.19 108 ILE A CA 1
ATOM 873 C C . ILE A 1 108 ? 4.652 7.120 -7.378 1.00 93.19 108 ILE A C 1
ATOM 875 O O . ILE A 1 108 ? 3.740 7.315 -6.570 1.00 93.19 108 ILE A O 1
ATOM 879 N N . GLU A 1 109 ? 5.888 7.593 -7.200 1.00 91.19 109 GLU A N 1
ATOM 880 C CA . GLU A 1 109 ? 6.283 8.410 -6.049 1.00 91.19 109 GLU A CA 1
ATOM 881 C C . GLU A 1 109 ? 5.540 9.748 -6.024 1.00 91.19 109 GLU A C 1
ATOM 883 O O . GLU A 1 109 ? 4.957 10.106 -5.000 1.00 91.19 109 GLU A O 1
ATOM 888 N N . LYS A 1 110 ? 5.476 10.459 -7.158 1.00 90.44 110 LYS A N 1
ATOM 889 C CA . LYS A 1 110 ? 4.761 11.743 -7.269 1.00 90.44 110 LYS A CA 1
ATOM 890 C C . LYS A 1 110 ? 3.266 11.621 -6.992 1.00 90.44 110 LYS A C 1
ATOM 892 O O . LYS A 1 110 ? 2.688 12.518 -6.383 1.00 90.44 110 LYS A O 1
ATOM 897 N N . THR A 1 111 ? 2.628 10.545 -7.446 1.00 87.00 111 THR A N 1
ATOM 898 C CA . THR A 1 111 ? 1.187 10.333 -7.251 1.00 87.00 111 THR A CA 1
ATOM 899 C C . THR A 1 111 ? 0.866 9.696 -5.893 1.00 87.00 111 THR A C 1
ATOM 901 O O . THR A 1 111 ? -0.296 9.651 -5.499 1.00 87.00 111 THR A O 1
ATOM 904 N N . GLY A 1 112 ? 1.869 9.211 -5.151 1.00 83.81 112 GLY A N 1
ATOM 905 C CA . GLY A 1 112 ? 1.683 8.613 -3.824 1.00 83.81 112 GLY A CA 1
ATOM 906 C C . GLY A 1 112 ? 0.940 7.270 -3.835 1.00 83.81 112 GLY A C 1
ATOM 907 O O . GLY A 1 112 ? 0.493 6.797 -2.793 1.00 83.81 112 GLY A O 1
ATOM 908 N N . VAL A 1 113 ? 0.824 6.632 -5.003 1.00 83.81 113 VAL A N 1
ATOM 909 C CA . VAL A 1 113 ? 0.064 5.383 -5.235 1.00 83.81 113 VAL A CA 1
ATOM 910 C C . VAL A 1 113 ? 0.689 4.187 -4.506 1.00 83.81 113 VAL A C 1
ATOM 912 O O . VAL A 1 113 ? 0.017 3.190 -4.248 1.00 83.81 113 VAL A O 1
ATOM 915 N N . GLY A 1 114 ? 1.972 4.291 -4.146 1.00 73.50 114 GLY A N 1
ATOM 916 C CA . GLY A 1 114 ? 2.688 3.297 -3.343 1.00 73.50 114 GLY A CA 1
ATOM 917 C C . GLY A 1 114 ? 2.361 3.322 -1.844 1.00 73.50 114 GLY A C 1
ATOM 918 O O . GLY A 1 114 ? 2.793 2.427 -1.120 1.00 73.50 114 GLY A O 1
ATOM 919 N N . GLY A 1 115 ? 1.617 4.321 -1.356 1.00 80.56 115 GLY A N 1
ATOM 920 C CA . GLY A 1 115 ? 1.256 4.426 0.057 1.00 80.56 115 GLY A CA 1
ATOM 921 C C . GLY A 1 115 ? 0.228 3.374 0.478 1.00 80.56 115 GLY A C 1
ATOM 922 O O . GLY A 1 115 ? -0.825 3.233 -0.143 1.00 80.56 115 GLY A O 1
ATOM 923 N N . SER A 1 116 ? 0.499 2.652 1.568 1.00 81.00 116 SER A N 1
ATOM 924 C CA . SER A 1 116 ? -0.481 1.753 2.180 1.00 81.00 116 SER A CA 1
ATOM 925 C C . SER A 1 116 ? -1.431 2.516 3.107 1.00 81.00 116 SER A C 1
ATOM 927 O O . SER A 1 116 ? -1.078 3.521 3.732 1.00 81.00 116 SER A O 1
ATOM 929 N N . ARG A 1 117 ? -2.674 2.037 3.213 1.00 88.56 117 ARG A N 1
ATOM 930 C CA . ARG A 1 117 ? -3.652 2.602 4.148 1.00 88.56 117 ARG A CA 1
ATOM 931 C C . ARG A 1 117 ? -3.276 2.220 5.579 1.00 88.56 117 ARG A C 1
ATOM 933 O O . ARG A 1 117 ? -3.075 1.048 5.880 1.00 88.56 117 ARG A O 1
ATOM 940 N N . ASN A 1 118 ? -3.265 3.198 6.481 1.00 90.75 118 ASN A N 1
ATOM 941 C CA . ASN A 1 118 ? -3.086 2.953 7.910 1.00 90.75 118 ASN A CA 1
ATOM 942 C C . ASN A 1 118 ? -4.444 2.667 8.572 1.00 90.75 118 ASN A C 1
ATOM 944 O O . ASN A 1 118 ? -5.151 3.586 8.992 1.00 90.75 118 ASN A O 1
ATOM 948 N N . VAL A 1 119 ? -4.831 1.391 8.608 1.00 92.88 119 VAL A N 1
ATOM 949 C CA . VAL A 1 119 ? -6.085 0.923 9.215 1.00 92.88 119 VAL A CA 1
ATOM 950 C C . VAL A 1 119 ? -5.764 0.013 10.395 1.00 92.88 119 VAL A C 1
ATOM 952 O O . VAL A 1 119 ? -4.922 -0.876 10.300 1.00 92.88 119 VAL A O 1
ATOM 955 N N . VAL A 1 120 ? -6.441 0.242 11.521 1.00 94.06 120 VAL A N 1
ATOM 956 C CA . VAL A 1 120 ? -6.248 -0.510 12.764 1.00 94.06 120 VAL A CA 1
ATOM 957 C C . VAL A 1 120 ? -7.605 -0.932 13.318 1.00 94.06 120 VAL A C 1
ATOM 959 O O . VAL A 1 120 ? -8.526 -0.116 13.396 1.00 94.06 120 VAL A O 1
ATOM 962 N N . THR A 1 121 ? -7.723 -2.202 13.703 1.00 94.38 121 THR A N 1
ATOM 963 C CA . THR A 1 121 ? -8.928 -2.750 14.331 1.00 94.38 121 THR A CA 1
ATOM 964 C C . THR A 1 121 ? -9.037 -2.305 15.786 1.00 94.38 121 THR A C 1
ATOM 966 O O . THR A 1 121 ? -8.042 -2.098 16.485 1.00 94.38 121 THR A O 1
ATOM 969 N N . LEU A 1 122 ? -10.275 -2.134 16.240 1.00 95.06 122 LEU A N 1
ATOM 970 C CA . LEU A 1 122 ? -10.601 -1.659 17.576 1.00 95.06 122 LEU A CA 1
ATOM 971 C C . LEU A 1 122 ? -11.807 -2.436 18.088 1.00 95.06 122 LEU A C 1
ATOM 973 O O . LEU A 1 122 ? -12.875 -2.374 17.480 1.00 95.06 122 LEU A O 1
ATOM 977 N N . LEU A 1 123 ? -11.646 -3.105 19.224 1.00 94.81 123 LEU A N 1
ATOM 978 C CA . LEU A 1 123 ? -12.751 -3.691 19.968 1.00 94.81 123 LEU A CA 1
ATOM 979 C C . LEU A 1 123 ? -13.189 -2.713 21.057 1.00 94.81 123 LEU A C 1
ATOM 981 O O . LEU A 1 123 ? -12.360 -2.196 21.803 1.00 94.81 123 LEU A O 1
ATOM 985 N N . LYS A 1 124 ? -14.494 -2.461 21.155 1.00 94.44 124 LYS A N 1
ATOM 986 C CA . LYS A 1 124 ? -15.079 -1.668 22.238 1.00 94.44 124 LYS A CA 1
ATOM 987 C C . LYS A 1 124 ? -16.064 -2.511 23.017 1.00 94.44 124 LYS A C 1
ATOM 989 O O . LYS A 1 124 ? -16.984 -3.059 22.418 1.00 94.44 124 LYS A O 1
ATOM 994 N N . ILE A 1 125 ? -15.897 -2.552 24.333 1.00 94.75 125 ILE A N 1
ATOM 995 C CA . ILE A 1 125 ? -16.798 -3.279 25.222 1.00 94.75 125 ILE A CA 1
ATOM 996 C C . ILE A 1 125 ? -17.226 -2.410 26.397 1.00 94.75 125 ILE A C 1
ATOM 998 O O . ILE A 1 125 ? -16.458 -1.588 26.900 1.00 94.75 125 ILE A O 1
ATOM 1002 N N . ARG A 1 126 ? -18.464 -2.608 26.847 1.00 94.75 126 ARG A N 1
ATOM 1003 C CA . ARG A 1 126 ? -18.948 -2.020 28.095 1.00 94.75 126 ARG A CA 1
ATOM 1004 C C . ARG A 1 126 ? -18.518 -2.906 29.251 1.00 94.75 126 ARG A C 1
ATOM 1006 O O . ARG A 1 126 ? -18.738 -4.111 29.213 1.00 94.75 126 ARG A O 1
ATOM 1013 N N . VAL A 1 127 ? -17.934 -2.290 30.267 1.00 93.94 127 VAL A N 1
ATOM 1014 C CA . VAL A 1 127 ? -17.493 -2.958 31.490 1.00 93.94 127 VAL A CA 1
ATOM 1015 C C . VAL A 1 127 ? -18.202 -2.356 32.693 1.00 93.94 127 VAL A C 1
ATOM 1017 O O . VAL A 1 127 ? -18.553 -1.172 32.700 1.00 93.94 127 VAL A O 1
ATOM 1020 N N . ALA A 1 128 ? -18.415 -3.181 33.711 1.00 92.88 128 ALA A N 1
ATOM 1021 C CA . ALA A 1 128 ? -18.941 -2.757 34.995 1.00 92.88 128 ALA A CA 1
ATOM 1022 C C . ALA A 1 128 ? -18.012 -3.268 36.098 1.00 92.88 128 ALA A C 1
ATOM 1024 O O . ALA A 1 128 ? -17.800 -4.471 36.220 1.00 92.88 128 ALA A O 1
ATOM 1025 N N . GLY A 1 129 ? -17.450 -2.352 36.879 1.00 90.31 129 GLY A N 1
ATOM 1026 C CA . GLY A 1 129 ? -16.767 -2.678 38.121 1.00 90.31 129 GLY A CA 1
ATOM 1027 C C . GLY A 1 129 ? -17.793 -2.757 39.240 1.00 90.31 129 GLY A C 1
ATOM 1028 O O . GLY A 1 129 ? -18.553 -1.808 39.433 1.00 90.31 129 GLY A O 1
ATOM 1029 N N . VAL A 1 130 ? -1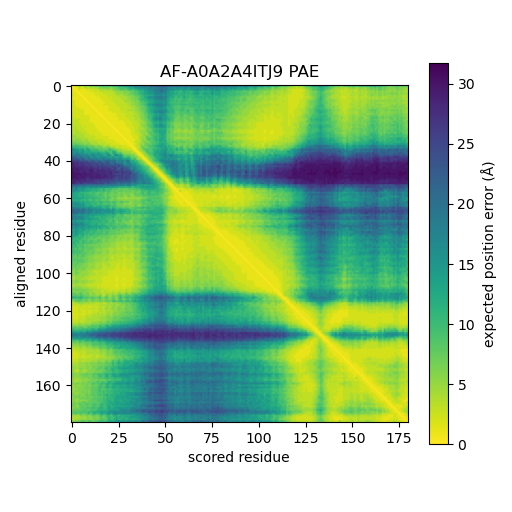7.821 -3.874 39.961 1.00 88.19 130 VAL A N 1
ATOM 1030 C CA . VAL A 1 130 ? -18.665 -4.047 41.146 1.00 88.19 130 VAL A CA 1
ATOM 1031 C C . VAL A 1 130 ? -17.771 -4.011 42.374 1.00 88.19 130 VAL A C 1
ATOM 1033 O O . VAL A 1 130 ? -16.810 -4.774 42.465 1.00 88.19 130 VAL A O 1
ATOM 1036 N N . GLN A 1 131 ? -18.073 -3.121 43.313 1.00 85.19 131 GLN A N 1
ATOM 1037 C CA . GLN A 1 131 ? -17.382 -3.050 44.592 1.00 85.19 131 GLN A CA 1
ATOM 1038 C C . GLN A 1 131 ? -18.396 -3.187 45.725 1.00 85.19 131 GLN A C 1
ATOM 1040 O O . GLN A 1 131 ? -19.326 -2.395 45.846 1.00 85.19 131 GLN A O 1
ATOM 1045 N N . GLU A 1 132 ? -18.197 -4.195 46.572 1.00 78.81 132 GLU A N 1
ATOM 1046 C CA . GLU A 1 132 ? -18.949 -4.337 47.815 1.00 78.81 132 GLU A CA 1
ATOM 1047 C C . GLU A 1 132 ? -18.224 -3.588 48.935 1.00 78.81 132 GLU A C 1
ATOM 1049 O O . GLU A 1 132 ? -17.294 -4.096 49.562 1.00 78.81 132 GLU A O 1
ATOM 1054 N N . LYS A 1 133 ? -18.630 -2.339 49.171 1.00 71.25 133 LYS A N 1
ATOM 1055 C CA . LYS A 1 133 ? -18.210 -1.545 50.332 1.00 71.25 133 LYS A CA 1
ATOM 1056 C C . LYS A 1 133 ? -19.429 -0.811 50.877 1.00 71.25 133 LYS A C 1
ATOM 1058 O O . LYS A 1 133 ? -19.844 0.199 50.326 1.00 71.25 133 LYS A O 1
ATOM 1063 N N . ASN A 1 134 ? -19.997 -1.326 51.970 1.00 73.81 134 ASN A N 1
ATOM 1064 C CA . ASN A 1 134 ? -21.219 -0.808 52.607 1.00 73.81 134 ASN A CA 1
ATOM 1065 C C . ASN A 1 134 ? -22.452 -0.782 51.676 1.00 73.81 134 ASN A C 1
ATOM 1067 O O . ASN A 1 134 ? -23.298 0.103 51.774 1.00 73.81 134 ASN A O 1
ATOM 1071 N N . GLY A 1 135 ? -22.544 -1.759 50.773 1.00 78.69 135 GLY A N 1
ATOM 1072 C CA . GLY A 1 135 ? -23.535 -1.837 49.700 1.00 78.69 135 GLY A CA 1
ATOM 1073 C C . GLY A 1 135 ? -22.876 -2.261 48.386 1.00 78.69 135 GLY A C 1
ATOM 1074 O O . GLY A 1 135 ? -21.651 -2.366 48.319 1.00 78.69 135 GLY A O 1
ATOM 1075 N N . VAL A 1 136 ? -23.684 -2.522 47.356 1.00 83.25 136 VAL A N 1
ATOM 1076 C CA . VAL A 1 136 ? -23.195 -2.845 46.007 1.00 83.25 136 VAL A CA 1
ATOM 1077 C C . VAL A 1 136 ? -23.059 -1.547 45.214 1.00 83.25 136 VAL A C 1
ATOM 1079 O O . VAL A 1 136 ? -24.063 -0.960 44.810 1.00 83.25 136 VAL A O 1
ATOM 1082 N N . GLU A 1 137 ? -21.827 -1.095 44.986 1.00 87.38 137 GLU A N 1
ATOM 1083 C CA . GLU A 1 137 ? -21.531 0.031 44.098 1.00 87.38 137 GLU A CA 1
ATOM 1084 C C . GLU A 1 137 ? -21.139 -0.493 42.711 1.00 87.38 137 GLU A C 1
ATOM 1086 O O . GLU A 1 137 ? -20.308 -1.396 42.588 1.00 87.38 137 GLU A O 1
ATOM 1091 N N . VAL A 1 138 ? -21.746 0.065 41.657 1.00 88.38 138 VAL A N 1
ATOM 1092 C CA . VAL A 1 138 ? -21.488 -0.334 40.267 1.00 88.38 138 VAL A CA 1
ATOM 1093 C C . VAL A 1 138 ? -20.953 0.854 39.477 1.00 88.38 138 VAL A C 1
ATOM 1095 O O . VAL A 1 138 ? -21.694 1.782 39.151 1.00 88.38 138 VAL A O 1
ATOM 1098 N N . ALA A 1 139 ? -19.676 0.793 39.109 1.00 88.50 139 ALA A N 1
ATOM 1099 C CA . ALA A 1 139 ? -19.036 1.756 38.223 1.00 88.50 139 ALA A CA 1
ATOM 1100 C C . ALA A 1 139 ? -19.095 1.253 36.777 1.00 88.50 139 ALA A C 1
ATOM 1102 O O . ALA A 1 139 ? -18.638 0.153 36.480 1.00 88.50 139 ALA A O 1
ATOM 1103 N N . LYS A 1 140 ? -19.643 2.053 35.860 1.00 91.44 140 LYS A N 1
ATOM 1104 C CA . LYS A 1 140 ? -19.729 1.707 34.433 1.00 91.44 140 LYS A CA 1
ATOM 1105 C C . LYS A 1 140 ? -18.639 2.409 33.637 1.00 91.44 140 LYS A C 1
ATOM 1107 O O . LYS A 1 140 ? -18.320 3.572 33.889 1.00 91.44 140 LYS A O 1
ATOM 1112 N N . GLY A 1 141 ? -18.107 1.713 32.643 1.00 93.75 141 GLY A N 1
ATOM 1113 C CA . GLY A 1 141 ? -17.113 2.263 31.739 1.00 93.75 141 GLY A CA 1
ATOM 1114 C C . GLY A 1 141 ? -17.113 1.592 30.377 1.00 93.75 141 GLY A C 1
ATOM 1115 O O . GLY A 1 141 ? -17.773 0.579 30.139 1.00 93.75 141 GLY A O 1
ATOM 1116 N N . MET A 1 142 ? -16.336 2.169 29.473 1.00 95.56 142 MET A N 1
ATOM 1117 C CA . MET A 1 142 ? -16.067 1.621 28.152 1.00 95.56 142 MET A CA 1
ATOM 1118 C C . MET A 1 142 ? -14.586 1.284 28.058 1.00 95.56 142 MET A C 1
ATOM 1120 O O . MET A 1 142 ? -13.739 2.160 28.238 1.00 95.56 142 MET A O 1
ATOM 1124 N N . MET A 1 143 ? -14.280 0.038 27.723 1.00 95.06 143 MET A N 1
ATOM 1125 C CA . MET A 1 143 ? -12.923 -0.401 27.434 1.00 95.06 143 MET A CA 1
ATOM 1126 C C . MET A 1 143 ? -12.702 -0.469 25.925 1.00 95.06 143 MET A C 1
ATOM 1128 O O . MET A 1 143 ? -13.560 -0.946 25.180 1.00 95.06 143 MET A O 1
ATOM 1132 N N . SER A 1 144 ? -11.557 0.035 25.475 1.00 95.81 144 SER A N 1
ATOM 1133 C CA . SER A 1 144 ? -11.128 0.016 24.078 1.00 95.81 144 SER A CA 1
ATOM 1134 C C . SER A 1 144 ? -9.862 -0.824 23.939 1.00 95.81 144 SER A C 1
ATOM 1136 O O . SER A 1 144 ? -8.848 -0.486 24.524 1.00 95.81 144 SER A O 1
ATOM 1138 N N . ILE A 1 145 ? -9.903 -1.890 23.143 1.00 95.31 145 ILE A N 1
ATOM 1139 C CA . ILE A 1 145 ? -8.754 -2.768 22.893 1.00 95.31 145 ILE A CA 1
ATOM 1140 C C . ILE A 1 145 ? -8.331 -2.596 21.435 1.00 95.31 145 ILE A C 1
ATOM 1142 O O . ILE A 1 145 ? -9.074 -2.934 20.509 1.00 95.31 145 ILE A O 1
ATOM 1146 N N . TRP A 1 146 ? -7.144 -2.033 21.223 1.00 95.19 146 TRP A N 1
ATOM 1147 C CA . TRP A 1 146 ? -6.567 -1.837 19.894 1.00 95.19 146 TRP A CA 1
ATOM 1148 C C . TRP A 1 146 ? -5.879 -3.109 19.413 1.00 95.19 146 TRP A C 1
ATOM 1150 O O . TRP A 1 146 ? -5.1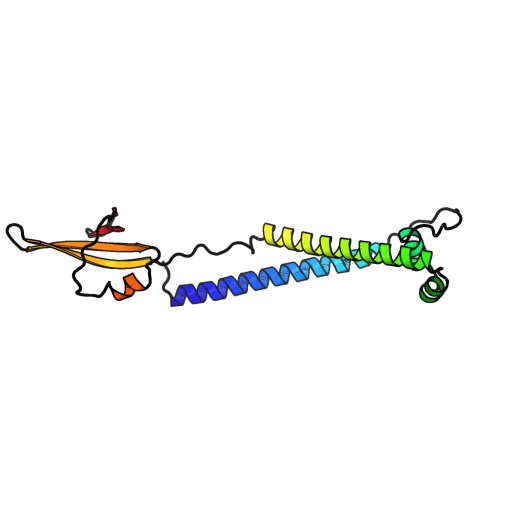39 -3.722 20.176 1.00 95.19 146 TRP A O 1
ATOM 1160 N N . LYS A 1 147 ? -6.080 -3.469 18.138 1.00 94.56 147 LYS A N 1
ATOM 1161 C CA . LYS A 1 147 ? -5.528 -4.697 17.535 1.00 94.56 147 LYS A CA 1
ATOM 1162 C C . LYS A 1 147 ? -5.771 -5.928 18.428 1.00 94.56 147 LYS A C 1
ATOM 1164 O O . LYS A 1 147 ? -4.803 -6.570 18.839 1.00 94.56 147 LYS A O 1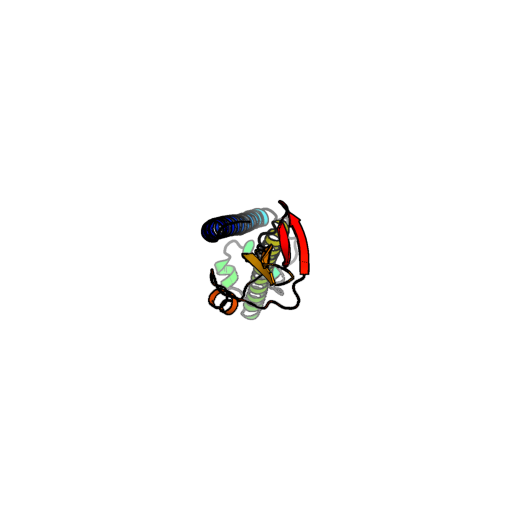
ATOM 1169 N N . PRO A 1 148 ? -7.037 -6.230 18.778 1.00 94.69 148 PRO A N 1
ATOM 1170 C CA . PRO A 1 148 ? -7.336 -7.386 19.612 1.00 94.69 148 PRO A CA 1
ATOM 1171 C C . PRO A 1 148 ? -6.823 -8.655 18.922 1.00 94.69 148 PRO A C 1
ATOM 1173 O O . PRO A 1 148 ? -7.035 -8.834 17.723 1.00 94.69 148 PRO A O 1
ATOM 1176 N N . ALA A 1 149 ? -6.141 -9.517 19.672 1.00 93.50 149 ALA A N 1
ATOM 1177 C CA . ALA A 1 149 ? -5.802 -10.853 19.195 1.00 93.50 149 ALA A CA 1
ATOM 1178 C C . ALA A 1 149 ? -7.058 -11.734 19.181 1.00 93.50 149 ALA A C 1
ATOM 1180 O O . ALA A 1 149 ? -7.940 -11.547 20.020 1.00 93.50 149 ALA A O 1
ATOM 1181 N N . ASP A 1 150 ? -7.114 -12.733 18.301 1.00 91.81 150 ASP A N 1
ATOM 1182 C CA . ASP A 1 150 ? -8.286 -13.615 18.179 1.00 91.81 150 ASP A CA 1
ATOM 1183 C C . ASP A 1 150 ? -8.640 -14.298 19.510 1.00 91.81 150 ASP A C 1
ATOM 1185 O O . ASP A 1 150 ? -9.799 -14.325 19.913 1.00 91.81 150 ASP A O 1
ATOM 1189 N N . ALA A 1 151 ? -7.628 -14.703 20.286 1.00 91.75 151 ALA A N 1
ATOM 1190 C CA . ALA A 1 151 ? -7.823 -15.263 21.624 1.00 91.75 151 ALA A CA 1
ATOM 1191 C C . ALA A 1 151 ? -8.561 -14.308 22.586 1.00 91.75 151 ALA A C 1
ATOM 1193 O O . ALA A 1 151 ? -9.307 -14.753 23.453 1.00 91.75 151 ALA A O 1
ATOM 1194 N N . VAL A 1 152 ? -8.382 -12.989 22.442 1.00 90.44 152 VAL A N 1
ATOM 1195 C CA . VAL A 1 152 ? -9.090 -11.986 23.257 1.00 90.44 152 VAL A CA 1
ATOM 1196 C C . VAL A 1 152 ? -10.572 -11.939 22.884 1.00 90.44 152 VAL A C 1
ATOM 1198 O O . VAL A 1 152 ? -11.410 -11.778 23.769 1.00 90.44 152 VAL A O 1
ATOM 1201 N N . LEU A 1 153 ? -10.904 -12.115 21.601 1.00 89.25 153 LEU A N 1
ATOM 1202 C CA . LEU A 1 153 ? -12.290 -12.155 21.125 1.00 89.25 153 LEU A CA 1
ATOM 1203 C C . LEU A 1 153 ? -13.039 -13.379 21.667 1.00 89.25 153 LEU A C 1
ATOM 1205 O O . LEU A 1 153 ? -14.221 -13.277 21.985 1.00 89.25 153 LEU A O 1
ATOM 1209 N N . ASP A 1 154 ? -12.344 -14.504 21.835 1.00 88.62 154 ASP A N 1
ATOM 1210 C CA . ASP A 1 154 ? -12.928 -15.723 22.398 1.00 88.62 154 ASP A CA 1
ATOM 1211 C C . ASP A 1 154 ? -13.115 -15.658 23.919 1.00 88.62 154 ASP A C 1
ATOM 1213 O O . ASP A 1 154 ? -14.064 -16.241 24.450 1.00 88.62 154 ASP A O 1
ATOM 1217 N N . ILE A 1 155 ? -12.222 -14.965 24.633 1.00 89.88 155 ILE A N 1
ATOM 1218 C CA . ILE A 1 155 ? -12.284 -14.815 26.096 1.00 89.88 155 ILE A CA 1
ATOM 1219 C C . ILE A 1 155 ? -13.354 -13.793 26.496 1.00 89.88 155 ILE A C 1
ATOM 1221 O O . ILE A 1 155 ? -14.109 -14.016 27.444 1.00 89.88 155 ILE A O 1
ATOM 1225 N N . ILE A 1 156 ? -13.424 -12.662 25.791 1.00 92.00 156 ILE A N 1
ATOM 1226 C CA . ILE A 1 156 ? -14.319 -11.561 26.142 1.00 92.00 156 ILE A CA 1
ATOM 1227 C C . ILE A 1 156 ? -15.723 -11.851 25.611 1.00 92.00 156 ILE A C 1
ATOM 1229 O O . ILE A 1 156 ? -16.026 -11.642 24.439 1.00 92.00 156 ILE A O 1
ATOM 1233 N N . LYS A 1 157 ? -16.604 -12.289 26.513 1.00 92.06 157 LYS A N 1
ATOM 1234 C CA . LYS A 1 157 ? -18.022 -12.536 26.232 1.00 92.06 157 LYS A CA 1
ATOM 1235 C C . LYS A 1 157 ? -18.914 -11.707 27.144 1.00 92.06 157 LYS A C 1
ATOM 1237 O O . LYS A 1 157 ? -18.545 -11.37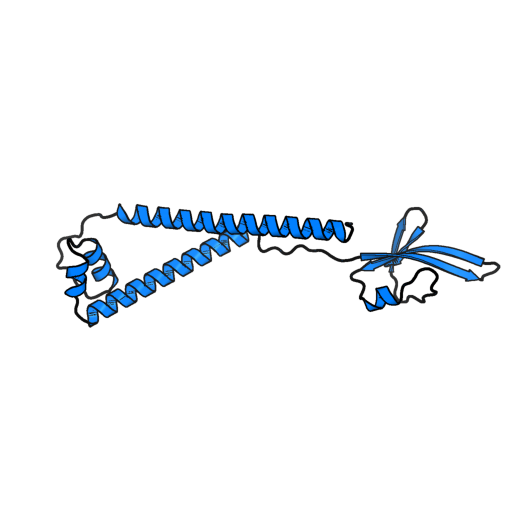3 28.269 1.00 92.06 157 LYS A O 1
ATOM 1242 N N . GLU A 1 158 ? -20.110 -11.391 26.663 1.00 93.31 158 GLU A N 1
ATOM 1243 C CA . GLU A 1 158 ? -21.108 -10.700 27.476 1.00 93.31 158 GLU A CA 1
ATOM 1244 C C . GLU A 1 158 ? -21.469 -11.530 28.717 1.00 93.31 158 GLU A C 1
ATOM 1246 O O . GLU A 1 158 ? -21.656 -12.744 28.639 1.00 93.31 158 GLU A O 1
ATOM 1251 N N . GLY A 1 159 ? -21.536 -10.867 29.875 1.00 91.44 159 GLY A N 1
ATOM 1252 C CA . GLY A 1 159 ? -21.829 -11.503 31.163 1.00 91.44 159 GLY A CA 1
ATOM 1253 C C . GLY A 1 159 ? -20.648 -12.224 31.824 1.00 91.44 159 GLY A C 1
ATOM 1254 O O . GLY A 1 159 ? -20.807 -12.729 32.934 1.00 91.44 159 GLY A O 1
ATOM 1255 N N . ALA A 1 160 ? -19.472 -12.264 31.190 1.00 91.50 160 ALA A N 1
ATOM 1256 C CA . ALA A 1 160 ? -18.274 -12.830 31.798 1.00 91.50 160 ALA A CA 1
ATOM 1257 C C . ALA A 1 160 ? -17.633 -11.860 32.804 1.00 91.50 160 ALA A C 1
ATOM 1259 O O . ALA A 1 160 ? -17.575 -10.650 32.577 1.00 91.50 160 ALA A O 1
ATOM 1260 N N . TRP A 1 161 ? -17.104 -12.414 33.895 1.00 91.69 161 TRP A N 1
ATOM 1261 C CA . TRP A 1 161 ? -16.231 -11.693 34.819 1.00 91.69 161 TRP A CA 1
ATOM 1262 C C . TRP A 1 161 ? -14.794 -11.770 34.313 1.00 91.69 161 TRP A C 1
ATOM 1264 O O . TRP A 1 161 ? -14.320 -12.852 33.966 1.00 91.69 161 TRP A O 1
ATOM 1274 N N . ILE A 1 162 ? -14.117 -10.626 34.261 1.00 90.81 162 ILE A N 1
ATOM 1275 C CA . ILE A 1 162 ? -12.731 -10.524 33.806 1.00 90.81 162 ILE A CA 1
ATOM 1276 C C . ILE A 1 162 ? -11.939 -9.631 34.754 1.00 90.81 162 ILE A C 1
ATOM 1278 O O . ILE A 1 162 ? -12.407 -8.562 35.143 1.00 90.81 162 ILE A O 1
ATOM 1282 N N . ASP A 1 163 ? -10.717 -10.053 35.058 1.00 91.25 163 ASP A N 1
ATOM 1283 C CA . ASP A 1 163 ? -9.727 -9.216 35.723 1.00 91.25 163 ASP A CA 1
ATOM 1284 C C . ASP A 1 163 ? -8.771 -8.673 34.665 1.00 91.25 163 ASP A C 1
ATOM 1286 O O . ASP A 1 163 ? -8.080 -9.428 33.978 1.00 91.25 163 ASP A O 1
ATOM 1290 N N . VAL A 1 164 ? -8.749 -7.350 34.512 1.00 90.12 164 VAL A N 1
ATOM 1291 C CA . VAL A 1 164 ? -7.907 -6.676 33.522 1.00 90.12 164 VAL A CA 1
ATOM 1292 C C . VAL A 1 164 ? -6.872 -5.832 34.248 1.00 90.12 164 VAL A C 1
ATOM 1294 O O . VAL A 1 164 ? -7.203 -4.937 35.025 1.00 90.12 164 VAL A O 1
ATOM 1297 N N . LEU A 1 165 ? -5.603 -6.133 33.994 1.00 92.56 165 LEU A N 1
ATOM 1298 C CA . LEU A 1 165 ? -4.460 -5.458 34.597 1.00 92.56 165 LEU A CA 1
ATOM 1299 C C . LEU A 1 165 ? -3.833 -4.487 33.595 1.00 92.56 165 LEU A C 1
ATOM 1301 O O . LEU A 1 165 ? -3.935 -4.682 32.387 1.00 92.56 165 LEU A O 1
ATOM 1305 N N . ASN A 1 166 ? -3.134 -3.472 34.109 1.00 94.06 166 ASN A N 1
ATOM 1306 C CA . ASN A 1 166 ? -2.398 -2.481 33.311 1.00 94.06 166 ASN A CA 1
ATOM 1307 C C . ASN A 1 166 ? -3.268 -1.682 32.322 1.00 94.06 166 ASN A C 1
ATOM 1309 O O . ASN A 1 166 ? -2.789 -1.271 31.268 1.00 94.06 166 ASN A O 1
ATOM 1313 N N . VAL A 1 167 ? -4.532 -1.444 32.676 1.00 92.25 167 VAL A N 1
ATOM 1314 C CA . VAL A 1 167 ? -5.432 -0.57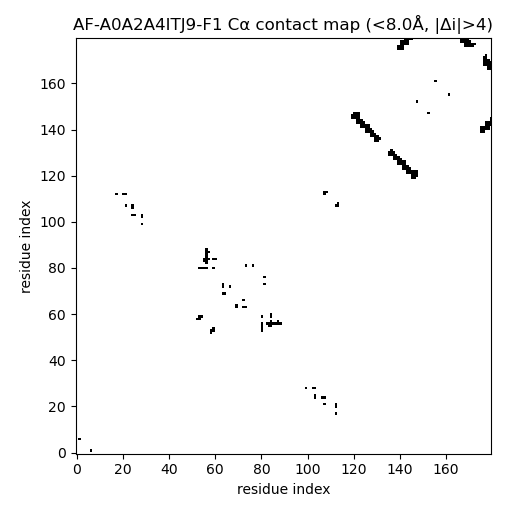3 31.911 1.00 92.25 167 VAL A CA 1
ATOM 1315 C C . VAL A 1 167 ? -5.121 0.898 32.162 1.00 92.25 167 VAL A C 1
ATOM 1317 O O . VAL A 1 167 ? -4.830 1.307 33.289 1.00 92.25 167 VAL A O 1
ATOM 1320 N N . VAL A 1 168 ? -5.224 1.709 31.114 1.00 94.31 168 VAL A N 1
ATOM 1321 C CA . VAL A 1 168 ? -4.950 3.144 31.169 1.00 94.31 168 VAL A CA 1
ATOM 1322 C C . VAL A 1 168 ? -6.263 3.926 31.077 1.00 94.31 168 VAL A C 1
ATOM 1324 O O . VAL A 1 168 ? -7.011 3.766 30.109 1.00 94.31 168 VAL A O 1
ATOM 1327 N N . PRO A 1 169 ? -6.565 4.817 32.038 1.00 92.81 169 PRO A N 1
ATOM 1328 C CA . PRO A 1 169 ? -7.663 5.766 31.902 1.00 92.81 169 PRO A CA 1
ATOM 1329 C C . PRO A 1 169 ? -7.371 6.727 30.751 1.00 92.81 169 PRO A C 1
ATOM 1331 O O . PRO A 1 169 ? -6.339 7.394 30.735 1.00 92.81 169 PRO A O 1
ATOM 1334 N N . THR A 1 170 ? -8.283 6.819 29.788 1.00 93.81 170 THR A N 1
ATOM 1335 C CA . THR A 1 170 ? -8.095 7.662 28.596 1.00 93.81 170 THR A CA 1
ATOM 1336 C C . THR A 1 170 ? -8.946 8.925 28.620 1.00 93.81 170 THR A C 1
ATOM 1338 O O . THR A 1 170 ? -8.489 9.974 28.174 1.00 93.81 170 THR A O 1
ATOM 1341 N N . ALA A 1 171 ? -10.183 8.853 29.118 1.00 93.50 171 ALA A N 1
ATOM 1342 C CA . ALA A 1 171 ? -11.098 9.993 29.188 1.00 93.50 171 ALA A CA 1
ATOM 1343 C C . ALA A 1 171 ? -12.308 9.700 30.089 1.00 93.50 171 ALA A C 1
ATOM 1345 O O . ALA A 1 171 ? -12.548 8.562 30.480 1.00 93.50 171 ALA A O 1
ATOM 1346 N N . ILE A 1 172 ? -13.129 10.723 30.333 1.00 91.88 172 ILE A N 1
ATOM 1347 C CA . ILE A 1 172 ? -14.507 10.579 30.821 1.00 91.88 172 ILE A CA 1
ATOM 1348 C C . ILE A 1 172 ? -15.429 11.141 29.738 1.00 91.88 172 ILE A C 1
ATOM 1350 O O . ILE A 1 172 ? -15.232 12.266 29.275 1.00 91.88 172 ILE A O 1
ATOM 1354 N N . ARG A 1 173 ? -16.415 10.358 29.290 1.00 89.56 173 ARG A N 1
ATOM 1355 C CA . ARG A 1 173 ? -17.394 10.774 28.272 1.00 89.56 173 ARG A CA 1
ATOM 1356 C C . ARG A 1 173 ? -18.777 10.289 28.661 1.00 89.56 173 ARG A C 1
ATOM 1358 O O . ARG A 1 173 ? -18.921 9.138 29.044 1.00 89.56 173 ARG A O 1
ATOM 1365 N N . TYR A 1 174 ? -19.781 11.157 28.536 1.00 87.88 174 TYR A N 1
ATOM 1366 C CA . TYR A 1 174 ? -21.170 10.845 28.907 1.00 87.88 174 TYR A CA 1
ATOM 1367 C C . TYR A 1 174 ? -21.299 10.290 30.336 1.00 87.88 174 TYR A C 1
ATOM 1369 O O . TYR A 1 174 ? -22.074 9.374 30.583 1.00 87.88 174 TYR A O 1
ATOM 1377 N N . SER A 1 175 ? -20.502 10.834 31.262 1.00 85.94 175 SER A N 1
ATOM 1378 C CA . SER A 1 175 ? -20.407 10.378 32.657 1.00 85.94 175 SER A CA 1
ATOM 1379 C C . SER A 1 175 ? -19.907 8.935 32.843 1.00 85.94 175 SER A C 1
ATOM 1381 O O . SER A 1 175 ? -20.009 8.397 33.940 1.00 85.94 175 SER A O 1
ATOM 1383 N N . GLU A 1 176 ? -19.320 8.324 31.809 1.00 89.38 176 GLU A N 1
ATOM 1384 C CA . GLU A 1 176 ? -18.680 7.007 31.866 1.00 89.38 176 GLU A CA 1
ATOM 1385 C C . GLU A 1 176 ? -17.162 7.131 31.680 1.00 89.38 176 GLU A C 1
ATOM 1387 O O . GLU A 1 176 ? -16.672 7.879 30.820 1.00 89.38 176 GLU A O 1
ATOM 1392 N N . ILE A 1 177 ? -16.403 6.363 32.465 1.00 92.12 177 ILE A N 1
ATOM 1393 C CA . ILE A 1 177 ? -14.949 6.275 32.310 1.00 92.12 177 ILE A CA 1
ATOM 1394 C C . ILE A 1 177 ? -14.600 5.514 31.025 1.00 92.12 177 ILE A C 1
ATOM 1396 O O . ILE A 1 177 ? -15.218 4.505 30.685 1.00 92.12 177 ILE A O 1
ATOM 1400 N N . GLN A 1 178 ? -13.612 6.007 30.290 1.00 95.31 178 GLN A N 1
ATOM 1401 C CA . GLN A 1 178 ? -13.033 5.341 29.131 1.00 95.31 178 GLN A CA 1
ATOM 1402 C C . GLN A 1 178 ? -11.660 4.804 29.528 1.00 95.31 178 GLN A C 1
ATOM 1404 O O . GLN A 1 178 ? -10.808 5.565 29.992 1.00 95.31 178 GLN A O 1
ATOM 1409 N N . ILE A 1 179 ? -11.434 3.514 29.314 1.00 95.00 179 ILE A N 1
ATOM 1410 C CA . ILE A 1 179 ? -10.163 2.837 29.585 1.00 95.00 179 ILE A CA 1
ATOM 1411 C C . ILE A 1 179 ? -9.651 2.156 28.312 1.00 95.00 179 ILE A C 1
ATOM 1413 O O . ILE A 1 179 ? -10.438 1.833 27.416 1.00 95.00 179 ILE A O 1
ATOM 1417 N N . SER A 1 180 ? -8.336 1.986 28.207 1.00 93.19 180 SER A N 1
ATOM 1418 C CA . SER A 1 180 ? -7.667 1.324 27.083 1.00 93.19 180 SER A CA 1
ATOM 1419 C C . SER A 1 180 ? -6.544 0.416 27.545 1.00 93.19 180 SER A C 1
ATOM 1421 O O . SER A 1 180 ? -6.043 0.627 28.670 1.00 93.19 180 SER A O 1
#

InterPro domains:
  IPR012340 Nucleic acid-binding, OB-fold [G3DSA:2.40.50.140] (116-180)
  IPR012340 Nucleic acid-binding, OB-fold [SSF50249] (121-175)
  IPR015525 Breast cancer type 2 susceptibility protein [PTHR11289] (2-173)

Organism: Heliothis virescens (NCBI:txid7102)

Solvent-accessible surface area (backbone atoms only — not comparable to full-atom values): 10902 Å² total; per-residue (Å²): 138,74,55,71,72,57,45,52,54,50,48,54,50,51,51,51,53,43,48,54,52,50,51,50,51,52,54,52,51,53,50,56,50,57,54,47,61,60,53,71,71,72,76,78,80,81,85,71,100,61,85,88,67,68,88,43,19,64,49,43,51,54,51,40,74,72,40,97,47,44,67,61,54,58,70,70,48,52,75,69,46,46,50,35,32,48,54,41,51,52,51,54,50,50,54,49,53,51,52,52,53,46,52,50,50,55,49,39,62,74,71,49,65,79,64,78,84,93,78,80,58,72,47,76,46,82,45,71,50,78,45,84,70,99,51,86,44,76,49,57,30,39,40,42,40,70,64,67,51,72,70,54,62,73,68,64,50,91,93,63,89,80,90,81,77,91,66,42,84,74,50,75,54,97,93,25,44,30,33,66